Protein AF-A0A328SGV8-F1 (afdb_monomer_lite)

Foldseek 3Di:
DPPQQQFQVSVLVVLLVVLLVVLLVVVQPDQLFLVVLLVVLLVQLVVLLVLLVVLLVLCVDPVNVPDDDCVQCLLVNLLSLLLNLLLQLVCVVVVHDCPVVVVSSVVSLVSCLVSVCSRPVLSNQLSLQLCVLSLVLSCVLRPPSHPCDVVNNVVSVVVSVVVLVVLCVCCVVVVPCVSPPPNLVVVLVVLQPVLVVLLVVFFAQFAGDQCSDPCHVNRPSARLQLAHAAPCVCVVVVRPHNDPPDDPDDPSCSSQFRYAQLSSQCNRTNPNRSVVVVVLLVVLLVLLVVLLVVLSVVVVVVDSSSSSVNSSSSSLNSSLVSLCCCCHPPGVNCCGHSNVSVNSNSSSNSVSSVDHDDD

Secondary structure (DSSP, 8-state):
------SHHHHHHHHHHHHHHHHHHHHHHS---HHHHHHHHHHHHHHHHHHHHHHHHHHHSGGGTT----TT-HHHHHHHHHHHHHHHHHHHHTT---HHHHHHHHHHHHHHHHHHHHH-TTHHHHHHHHHHHHHHHHHHHHTT--S--HHHHHHHHHHHHHHHHHHHHHHHHTT-TTT-SHHHHHHHHHHHHHHHHHHHHHB-SSSB-GGGSTTGGG--SS--SSS-S-HHHHHHTT-------S--SSHHHHHHTTS-HHHHHHHHH-HHHHHHHHHHHHHHHHHHHHHHHHHHHHHHTT-GGGHHHHHHHHHHHHHHHHHHHHHHHT-GGGGSTHHHHHHHHHHHHHHHTT-----

Sequence (359 aa):
MALIATTHLALILEVAILIHIGMLLLLNFIPLNYSIVFLLSTVLGVGITLAFGFDAICLIIPQLSHHEFTHPYGPIAILGVVTAWATIPIMKLQDVKTSSITLLLYLLTGAITIFGAIVHRDFLIMWVLGLIAGFIMINKLHDRRTSISLRTIGLLILGALVLFGVLEGISQLFHMEIISPLARIDRMNLNQYASLKMVIDNTNLWGHTANSTYWGSSGLGNSDGYITLPLTFITGLGLPFPLFYGILVTKKDVIDYFLPGIFGIGYDFGYLALALIIIWILAVIIIGLVILRKYKNERERGNKKYYGREALLTGSLAAFIAQTVLGLFIITRTINGSAMVTYIVLSALIMAHTVTTKR

Radius of gyration: 21.28 Å; chains: 1; bounding box: 56×46×63 Å

Structure (mmCIF, N/CA/C/O backbone):
data_AF-A0A328SGV8-F1
#
_entry.id   AF-A0A328SGV8-F1
#
loop_
_atom_site.group_PDB
_atom_site.id
_atom_site.type_symbol
_atom_site.label_atom_id
_atom_site.label_alt_id
_atom_site.label_comp_id
_atom_site.label_asym_id
_atom_site.label_entity_id
_atom_site.label_seq_id
_atom_site.pdbx_PDB_ins_code
_atom_site.Cartn_x
_atom_site.Cartn_y
_atom_site.Cartn_z
_atom_site.occupancy
_atom_site.B_iso_or_equiv
_atom_site.auth_seq_id
_atom_site.auth_comp_id
_atom_site.auth_asym_id
_atom_site.auth_atom_id
_atom_site.pdbx_PDB_model_num
ATOM 1 N N . MET A 1 1 ? -19.475 3.637 -29.723 1.00 37.47 1 MET A N 1
ATOM 2 C CA . MET A 1 1 ? -18.064 3.193 -29.763 1.00 37.47 1 MET A CA 1
ATOM 3 C C . MET A 1 1 ? -17.255 4.077 -28.801 1.00 37.47 1 MET A C 1
ATOM 5 O O . MET A 1 1 ? -16.459 4.881 -29.248 1.00 37.47 1 MET A O 1
ATOM 9 N N . ALA A 1 2 ? -17.561 4.043 -27.493 1.00 42.44 2 ALA A N 1
ATOM 10 C CA . ALA A 1 2 ? -17.242 5.152 -26.571 1.00 42.44 2 ALA A CA 1
ATOM 11 C C . ALA A 1 2 ? -16.580 4.741 -25.234 1.00 42.44 2 ALA A C 1
ATOM 13 O O . ALA A 1 2 ? -16.626 5.515 -24.291 1.00 42.44 2 ALA A O 1
ATOM 14 N N . LEU A 1 3 ? -15.985 3.546 -25.138 1.00 49.72 3 LEU A N 1
ATOM 15 C CA . LEU A 1 3 ? -15.326 3.041 -23.914 1.00 49.72 3 LEU A CA 1
ATOM 16 C C . LEU A 1 3 ? -14.109 2.145 -24.230 1.00 49.72 3 LEU A C 1
ATOM 18 O O . LEU A 1 3 ? -13.812 1.204 -23.504 1.00 49.72 3 LEU A O 1
ATOM 22 N N . ILE A 1 4 ? -13.434 2.373 -25.359 1.00 64.19 4 ILE A N 1
ATOM 23 C CA . ILE A 1 4 ? -12.126 1.753 -25.595 1.00 64.19 4 ILE A CA 1
ATOM 24 C C . ILE A 1 4 ? -11.120 2.824 -25.207 1.00 64.19 4 ILE A C 1
ATOM 26 O O . ILE A 1 4 ? -10.979 3.806 -25.937 1.00 64.19 4 ILE A O 1
ATOM 30 N N . ALA A 1 5 ? -10.489 2.675 -24.041 1.00 71.31 5 ALA A N 1
ATOM 31 C CA . ALA A 1 5 ? -9.390 3.543 -23.646 1.00 71.31 5 ALA A CA 1
ATOM 32 C C . ALA A 1 5 ? -8.384 3.622 -24.807 1.00 71.31 5 ALA A C 1
ATOM 34 O O . ALA A 1 5 ? -8.023 2.599 -25.388 1.00 71.31 5 ALA A O 1
ATOM 35 N N . THR A 1 6 ? -7.982 4.837 -25.183 1.00 77.69 6 THR A N 1
ATOM 36 C CA . THR A 1 6 ? -7.122 5.087 -26.354 1.00 77.69 6 THR A CA 1
ATOM 37 C C . THR A 1 6 ? -5.650 5.244 -25.988 1.00 77.69 6 THR A C 1
ATOM 39 O O . THR A 1 6 ? -4.792 5.160 -26.861 1.00 77.69 6 THR A O 1
ATOM 42 N N . THR A 1 7 ? -5.348 5.426 -24.700 1.00 86.06 7 THR A N 1
ATOM 43 C CA . THR A 1 7 ? -3.989 5.512 -24.155 1.00 86.06 7 THR A CA 1
ATOM 44 C C . THR A 1 7 ? -3.896 4.797 -22.807 1.00 86.06 7 THR A C 1
ATOM 46 O O . THR A 1 7 ? -4.905 4.607 -22.117 1.00 86.06 7 THR A O 1
ATOM 49 N N . HIS A 1 8 ? -2.672 4.449 -22.391 1.00 86.31 8 HIS A N 1
ATOM 50 C CA . HIS A 1 8 ? -2.414 3.874 -21.064 1.00 86.31 8 HIS A CA 1
ATOM 51 C C . HIS A 1 8 ? -2.894 4.795 -19.929 1.00 86.31 8 HIS A C 1
ATOM 53 O O . HIS A 1 8 ? -3.515 4.315 -18.981 1.00 86.31 8 HIS A O 1
ATOM 59 N N . LEU A 1 9 ? -2.700 6.117 -20.047 1.00 88.25 9 LEU A N 1
ATOM 60 C CA . LEU A 1 9 ? -3.192 7.085 -19.059 1.00 88.25 9 LEU A CA 1
ATOM 61 C C . LEU A 1 9 ? -4.721 7.073 -18.943 1.00 88.25 9 LEU A C 1
ATOM 63 O O . LEU A 1 9 ? -5.246 7.061 -17.830 1.00 88.25 9 LEU A O 1
ATOM 67 N N . ALA A 1 10 ? -5.439 7.049 -20.072 1.00 89.19 10 ALA A N 1
ATOM 68 C CA . ALA A 1 10 ? -6.900 6.992 -20.071 1.00 89.19 10 ALA A CA 1
ATOM 69 C C . ALA A 1 10 ? -7.404 5.725 -19.367 1.00 89.19 10 ALA A C 1
ATOM 71 O O . ALA A 1 10 ? -8.269 5.813 -18.497 1.00 89.19 10 ALA A O 1
ATOM 72 N N . LEU A 1 11 ? -6.793 4.569 -19.657 1.00 89.19 11 LEU A N 1
ATOM 73 C CA . LEU A 1 11 ? -7.139 3.309 -19.000 1.00 89.19 11 LEU A CA 1
ATOM 74 C C . LEU A 1 11 ? -6.921 3.379 -17.478 1.00 89.19 11 LEU A C 1
ATOM 76 O O . LEU A 1 11 ? -7.785 2.954 -16.710 1.00 89.19 11 LEU A O 1
ATOM 80 N N . ILE A 1 12 ? -5.782 3.921 -17.030 1.00 90.50 12 ILE A N 1
ATOM 81 C CA . ILE A 1 12 ? -5.487 4.088 -15.599 1.00 90.50 12 ILE A CA 1
ATOM 82 C C . ILE A 1 12 ? -6.554 4.964 -14.934 1.00 90.50 12 ILE A C 1
ATOM 84 O O . ILE A 1 12 ? -7.052 4.607 -13.866 1.00 90.50 12 ILE A O 1
ATOM 88 N N . LEU A 1 13 ? -6.926 6.087 -15.557 1.00 91.56 13 LEU A N 1
ATOM 89 C CA . LEU A 1 13 ? -7.927 7.010 -15.019 1.00 91.56 13 LEU A CA 1
ATOM 90 C C . LEU A 1 13 ? -9.323 6.381 -14.954 1.00 91.56 13 LEU A C 1
ATOM 92 O O . LEU A 1 13 ? -9.990 6.499 -13.927 1.00 91.56 13 LEU A O 1
ATOM 96 N N . GLU A 1 14 ? -9.757 5.683 -16.002 1.00 90.56 14 GLU A N 1
ATOM 97 C CA . GLU A 1 14 ? -11.053 4.996 -16.033 1.00 90.56 14 GLU A CA 1
ATOM 98 C C . GLU A 1 14 ? -11.152 3.939 -14.928 1.00 90.56 14 GLU A C 1
ATOM 100 O O . GLU A 1 14 ? -12.096 3.943 -14.132 1.00 90.56 14 GLU A O 1
ATOM 105 N N . VAL A 1 15 ? -10.137 3.077 -14.813 1.00 90.94 15 VAL A N 1
ATOM 106 C CA . VAL A 1 15 ? -10.073 2.060 -13.756 1.00 90.94 15 VAL A CA 1
ATOM 107 C C . VAL A 1 15 ? -10.003 2.712 -12.376 1.00 90.94 15 VAL A C 1
ATOM 109 O O . VAL A 1 15 ? -10.677 2.256 -11.449 1.00 90.94 15 VAL A O 1
ATOM 112 N N . ALA A 1 16 ? -9.261 3.813 -12.228 1.00 92.50 16 ALA A N 1
ATOM 113 C CA . ALA A 1 16 ? -9.201 4.554 -10.976 1.00 92.50 16 ALA A CA 1
ATOM 114 C C . ALA A 1 16 ? -10.567 5.099 -10.559 1.00 92.50 16 ALA A C 1
ATOM 116 O O . ALA A 1 16 ? -10.966 4.898 -9.410 1.00 92.50 16 ALA A O 1
ATOM 117 N N . ILE A 1 17 ? -11.306 5.730 -11.471 1.00 93.88 17 ILE A N 1
ATOM 118 C CA . ILE A 1 17 ? -12.644 6.266 -11.201 1.00 93.88 17 ILE A CA 1
ATOM 119 C C . ILE A 1 17 ? -13.597 5.140 -10.784 1.00 93.88 17 ILE A C 1
ATOM 121 O O . ILE A 1 17 ? -14.276 5.260 -9.761 1.00 93.88 17 ILE A O 1
ATOM 125 N N . LEU A 1 18 ? -13.610 4.028 -11.524 1.00 93.75 18 LEU A N 1
ATOM 126 C CA . LEU A 1 18 ? -14.475 2.885 -11.224 1.00 93.75 18 LEU A CA 1
ATOM 127 C C . LEU A 1 18 ? -14.172 2.281 -9.848 1.00 93.75 18 LEU A C 1
ATOM 129 O O . LEU A 1 18 ? -15.098 2.027 -9.075 1.00 93.75 18 LEU A O 1
ATOM 133 N N . ILE A 1 19 ? -12.892 2.108 -9.504 1.00 95.19 19 ILE A N 1
ATOM 134 C CA . ILE A 1 19 ? -12.488 1.609 -8.183 1.00 95.19 19 ILE A CA 1
ATOM 135 C C . ILE A 1 19 ? -12.896 2.598 -7.082 1.00 95.19 19 ILE A C 1
ATOM 137 O O . ILE A 1 19 ? -13.431 2.171 -6.059 1.00 95.19 19 ILE A O 1
ATOM 141 N N . HIS A 1 20 ? -12.719 3.910 -7.274 1.00 94.56 20 HIS A N 1
ATOM 142 C CA . HIS A 1 20 ? -13.129 4.910 -6.280 1.00 94.56 20 HIS A CA 1
ATOM 143 C C . HIS A 1 20 ? -14.641 4.885 -6.024 1.00 94.56 20 HIS A C 1
ATOM 145 O O . HIS A 1 20 ? -15.062 4.879 -4.865 1.00 94.56 20 HIS A O 1
ATOM 151 N N . ILE A 1 21 ? -15.456 4.799 -7.081 1.00 93.44 21 ILE A N 1
ATOM 152 C CA . ILE A 1 21 ? -16.914 4.662 -6.958 1.00 93.44 21 ILE A CA 1
ATOM 153 C C . ILE A 1 21 ? -17.265 3.349 -6.246 1.00 93.44 21 ILE A C 1
ATOM 155 O O . ILE A 1 21 ? -18.038 3.354 -5.286 1.00 93.44 21 ILE A O 1
ATOM 159 N N . GLY A 1 22 ? -16.666 2.232 -6.667 1.00 93.81 22 GLY A N 1
ATOM 160 C CA . GLY A 1 22 ? -16.912 0.914 -6.084 1.00 93.81 22 GLY A CA 1
ATOM 161 C C . GLY A 1 22 ? -16.599 0.857 -4.587 1.00 93.81 22 GLY A C 1
ATOM 162 O O . GLY A 1 22 ? -17.428 0.395 -3.801 1.00 93.81 22 GLY A O 1
ATOM 163 N N . MET A 1 23 ? -15.448 1.387 -4.162 1.00 94.06 23 MET A N 1
ATOM 164 C CA . MET A 1 23 ? -15.053 1.392 -2.748 1.00 94.06 23 MET A CA 1
ATOM 165 C C . MET A 1 23 ? -15.917 2.329 -1.904 1.00 94.06 23 MET A C 1
ATOM 167 O O . MET A 1 23 ? -16.262 1.986 -0.770 1.00 94.06 23 MET A O 1
ATOM 171 N N . LEU A 1 24 ? -16.325 3.478 -2.454 1.00 92.12 24 LEU A N 1
ATOM 172 C CA . LEU A 1 24 ? -17.264 4.386 -1.794 1.00 92.12 24 LEU A CA 1
ATOM 173 C C . LEU A 1 24 ? -18.596 3.690 -1.511 1.00 92.12 24 LEU A C 1
ATOM 175 O O . LEU A 1 24 ? -19.110 3.776 -0.393 1.00 92.12 24 LEU A O 1
ATOM 179 N N . LEU A 1 25 ? -19.142 2.975 -2.496 1.00 90.75 25 LEU A N 1
ATOM 180 C CA . LEU A 1 25 ? -20.369 2.201 -2.320 1.00 90.75 25 LEU A CA 1
ATOM 181 C C . LEU A 1 25 ? -20.162 1.089 -1.282 1.00 90.75 25 LEU A C 1
ATOM 183 O O . LEU A 1 25 ? -20.925 0.997 -0.319 1.00 90.75 25 LEU A O 1
ATOM 187 N N . LEU A 1 26 ? -19.090 0.304 -1.409 1.00 90.00 26 LEU A N 1
ATOM 188 C CA . LEU A 1 26 ? -18.788 -0.818 -0.518 1.00 90.00 26 LEU A CA 1
ATOM 189 C C . LEU A 1 26 ? -18.699 -0.390 0.956 1.00 90.00 26 LEU A C 1
ATOM 191 O O . LEU A 1 26 ? -19.351 -0.993 1.814 1.00 90.00 26 LEU A O 1
ATOM 195 N N . LEU A 1 27 ? -17.971 0.692 1.262 1.00 89.06 27 LEU A N 1
ATOM 196 C CA . LEU A 1 27 ? -17.850 1.202 2.635 1.00 89.06 27 LEU A CA 1
ATOM 197 C C . LEU A 1 27 ? -19.153 1.797 3.190 1.00 89.06 27 LEU A C 1
ATOM 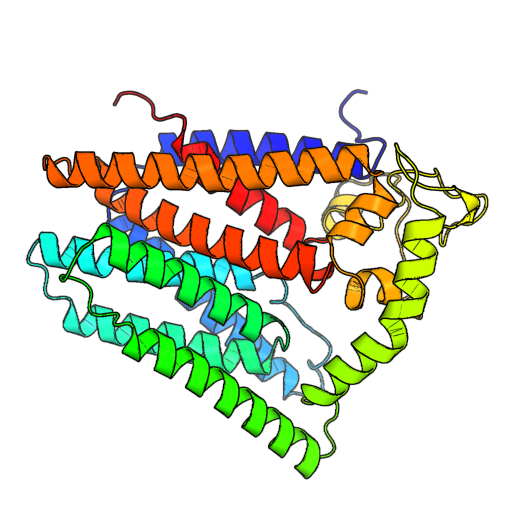199 O O . LEU A 1 27 ? -19.301 1.922 4.412 1.00 89.06 27 LEU A O 1
ATOM 203 N N . ASN A 1 28 ? -20.093 2.190 2.331 1.00 85.38 28 ASN A N 1
ATOM 204 C CA . ASN A 1 28 ? -21.399 2.691 2.754 1.00 85.38 28 ASN A CA 1
ATOM 205 C C . ASN A 1 28 ? -22.438 1.577 2.932 1.00 85.38 28 ASN A C 1
ATOM 207 O O . ASN A 1 28 ? -23.343 1.739 3.753 1.00 85.38 28 ASN A O 1
ATOM 211 N N . PHE A 1 29 ? -22.300 0.437 2.249 1.00 85.38 29 PHE A N 1
ATOM 212 C CA . PHE A 1 29 ? -23.199 -0.713 2.403 1.00 85.38 29 PHE A CA 1
ATOM 213 C C . PHE A 1 29 ? -22.833 -1.621 3.583 1.00 85.38 29 PHE A C 1
ATOM 215 O O . PHE A 1 29 ? -23.730 -2.104 4.281 1.00 85.38 29 PHE A O 1
ATOM 222 N N . ILE A 1 30 ? -21.545 -1.800 3.878 1.00 83.81 30 ILE A N 1
ATOM 223 C CA . ILE A 1 30 ? -21.105 -2.728 4.925 1.00 83.81 30 ILE A CA 1
ATOM 224 C C . ILE A 1 30 ? -21.067 -2.030 6.299 1.00 83.81 30 ILE A C 1
ATOM 226 O O . ILE A 1 30 ? -20.423 -0.985 6.455 1.00 83.81 30 ILE A O 1
ATOM 230 N N . PRO A 1 31 ? -21.718 -2.584 7.342 1.00 82.75 31 PRO A N 1
ATOM 231 C CA . PRO A 1 31 ? -21.565 -2.086 8.703 1.00 82.75 31 PRO A CA 1
ATOM 232 C C . PRO A 1 31 ? -20.163 -2.426 9.232 1.00 82.75 31 PRO A C 1
ATOM 234 O O . PRO A 1 31 ? -19.907 -3.527 9.711 1.00 82.75 31 PRO A O 1
ATOM 237 N N . LEU A 1 32 ? -19.243 -1.463 9.163 1.00 87.12 32 LEU A N 1
ATOM 238 C CA . LEU A 1 32 ? -17.863 -1.612 9.640 1.00 87.12 32 LEU A CA 1
ATOM 239 C C . LEU A 1 32 ? -17.752 -1.532 11.173 1.00 87.12 32 LEU A C 1
ATOM 241 O O . LEU A 1 32 ? -17.225 -0.563 11.726 1.00 87.12 32 LEU A O 1
ATOM 245 N N . ASN A 1 33 ? -18.253 -2.553 11.868 1.00 89.31 33 ASN A N 1
ATOM 246 C CA . ASN A 1 33 ? -17.956 -2.750 13.286 1.00 89.31 33 ASN A CA 1
ATOM 247 C C . ASN A 1 33 ? -16.528 -3.309 13.474 1.00 89.31 33 ASN A C 1
ATOM 249 O O . ASN A 1 33 ? -15.907 -3.806 12.532 1.00 89.31 33 ASN A O 1
ATOM 253 N N . TYR A 1 34 ? -15.982 -3.210 14.690 1.00 88.50 34 TYR A N 1
ATOM 254 C CA . TYR A 1 34 ? -14.596 -3.621 14.943 1.00 88.50 34 TYR A CA 1
ATOM 255 C C . TYR A 1 34 ? -14.378 -5.132 14.770 1.00 88.50 34 TYR A C 1
ATOM 257 O O . TYR A 1 34 ? -13.296 -5.535 14.358 1.00 88.50 34 TYR A O 1
ATOM 265 N N . SER A 1 35 ? -15.389 -5.963 15.044 1.00 91.25 35 SER A N 1
ATOM 266 C CA . SER A 1 35 ? -15.294 -7.424 14.943 1.00 91.25 35 SER A CA 1
ATOM 267 C C . SER A 1 35 ? -15.162 -7.895 13.494 1.00 91.25 35 SER A C 1
ATOM 269 O O . SER A 1 35 ? -14.289 -8.703 13.198 1.00 91.25 35 SER A O 1
ATOM 271 N N . ILE A 1 36 ? -15.980 -7.357 12.583 1.00 92.50 36 ILE A N 1
ATOM 272 C CA . ILE A 1 36 ? -15.913 -7.648 11.144 1.00 92.50 36 ILE A CA 1
ATOM 273 C C . ILE A 1 36 ? -14.573 -7.173 10.589 1.00 92.50 36 ILE A C 1
ATOM 275 O O . ILE A 1 36 ? -13.903 -7.917 9.882 1.00 92.50 36 ILE A O 1
ATOM 279 N N . VAL A 1 37 ? -14.151 -5.957 10.947 1.00 94.94 37 VAL A N 1
ATOM 280 C CA . VAL A 1 37 ? -12.869 -5.409 10.487 1.00 94.94 37 VAL A CA 1
ATOM 281 C C . VAL A 1 37 ? -11.694 -6.244 11.003 1.00 94.94 37 VAL A C 1
ATOM 283 O O . VAL A 1 37 ? -10.793 -6.560 10.230 1.00 94.94 37 VAL A O 1
ATOM 286 N N . PHE A 1 38 ? -11.715 -6.670 12.268 1.00 95.19 38 PHE A N 1
ATOM 287 C CA . PHE A 1 38 ? -10.703 -7.568 12.826 1.00 95.19 38 PHE A CA 1
ATOM 288 C C . PHE A 1 38 ? -10.677 -8.929 12.116 1.00 95.19 38 PHE A C 1
ATOM 290 O O . PHE A 1 38 ? -9.607 -9.406 11.741 1.00 95.19 38 PHE A O 1
ATOM 297 N N . LEU A 1 39 ? -11.843 -9.539 11.887 1.00 95.00 39 LEU A N 1
ATOM 298 C CA . LEU A 1 39 ? -11.945 -10.823 11.197 1.00 95.00 39 LEU A CA 1
ATOM 299 C C . LEU A 1 39 ? -11.391 -10.726 9.772 1.00 95.00 39 LEU A C 1
ATOM 301 O O . LEU A 1 39 ? -10.500 -11.490 9.417 1.00 95.00 39 LEU A O 1
ATOM 305 N N . LEU A 1 40 ? -11.872 -9.764 8.980 1.00 94.81 40 LEU A N 1
ATOM 306 C CA . LEU A 1 40 ? -11.446 -9.578 7.591 1.00 94.81 40 LEU A CA 1
ATOM 307 C C . LEU A 1 40 ? -9.947 -9.289 7.489 1.00 94.81 40 LEU A C 1
ATOM 309 O O . LEU A 1 40 ? -9.267 -9.870 6.649 1.00 94.81 40 LEU A O 1
ATOM 313 N N . SER A 1 41 ? -9.420 -8.428 8.361 1.00 96.12 41 SER A N 1
ATOM 314 C CA . SER A 1 41 ? -7.994 -8.085 8.369 1.00 96.12 41 SER A CA 1
ATOM 315 C C . SER A 1 41 ? -7.104 -9.255 8.797 1.00 96.12 41 SER A C 1
ATOM 317 O O . SER A 1 41 ? -6.034 -9.451 8.222 1.00 96.12 41 SER A O 1
ATOM 319 N N . THR A 1 42 ? -7.565 -10.083 9.737 1.00 95.06 42 THR A N 1
ATOM 320 C CA . THR A 1 42 ? -6.843 -11.289 10.164 1.00 95.06 42 THR A CA 1
ATOM 321 C C . THR A 1 42 ? -6.878 -12.367 9.083 1.00 95.06 42 THR A C 1
ATOM 323 O O . THR A 1 42 ? -5.836 -12.933 8.770 1.00 95.06 42 THR A O 1
ATOM 326 N N . VAL A 1 43 ? -8.038 -12.616 8.462 1.00 95.56 43 VAL A N 1
ATOM 327 C CA . VAL A 1 43 ? -8.173 -13.545 7.324 1.00 95.56 43 VAL A CA 1
ATOM 328 C C . VAL A 1 43 ? -7.273 -13.112 6.169 1.00 95.56 43 VAL A C 1
ATOM 330 O O . VAL A 1 43 ? -6.549 -13.938 5.619 1.00 95.56 43 VAL A O 1
ATOM 333 N N . LEU A 1 44 ? -7.259 -11.817 5.848 1.00 94.00 44 LEU A N 1
ATOM 334 C CA . LEU A 1 44 ? -6.377 -11.255 4.830 1.00 94.00 44 LEU A CA 1
ATOM 335 C C . LEU A 1 44 ? -4.900 -11.478 5.178 1.00 94.00 44 LEU A C 1
ATOM 337 O O . LEU A 1 44 ? -4.135 -11.949 4.340 1.00 94.00 44 LEU A O 1
ATOM 341 N N . GLY A 1 45 ? -4.502 -11.190 6.420 1.00 92.75 45 GLY A N 1
ATOM 342 C CA . GLY A 1 45 ? -3.131 -11.409 6.876 1.00 92.75 45 GLY A CA 1
ATOM 343 C C . GLY A 1 45 ? -2.721 -12.884 6.837 1.00 92.75 45 GLY A C 1
ATOM 344 O O . GLY A 1 45 ? -1.624 -13.194 6.378 1.00 92.75 45 GLY A O 1
ATOM 345 N N . VAL A 1 46 ? -3.597 -13.810 7.241 1.00 93.81 46 VAL A N 1
ATOM 346 C CA . VAL A 1 46 ? -3.345 -15.259 7.139 1.00 93.81 46 VAL A CA 1
ATOM 347 C C . VAL A 1 46 ? -3.205 -15.679 5.678 1.00 93.81 46 VAL A C 1
ATOM 349 O O . VAL A 1 46 ? -2.233 -16.346 5.337 1.00 93.81 46 VAL A O 1
ATOM 352 N N . GLY A 1 47 ? -4.115 -15.244 4.803 1.00 92.75 47 GLY A N 1
ATOM 353 C CA . GLY A 1 47 ? -4.063 -15.557 3.374 1.00 92.75 47 GLY A CA 1
ATOM 354 C C . GLY A 1 47 ? -2.758 -15.100 2.719 1.00 92.75 47 GLY A C 1
ATOM 355 O O . GLY A 1 47 ? -2.127 -15.870 2.002 1.00 92.75 47 GLY A O 1
ATOM 356 N N . ILE A 1 48 ? -2.298 -13.887 3.035 1.00 90.62 48 ILE A N 1
ATOM 357 C CA . ILE A 1 48 ? -1.015 -13.368 2.541 1.00 90.62 48 ILE A CA 1
ATOM 358 C C . ILE A 1 48 ? 0.170 -14.130 3.133 1.00 90.62 48 ILE A C 1
ATOM 360 O O . ILE A 1 48 ? 1.126 -14.414 2.420 1.00 90.62 48 ILE A O 1
ATOM 364 N N . THR A 1 49 ? 0.109 -14.502 4.412 1.00 91.19 49 THR A N 1
ATOM 365 C CA . THR A 1 49 ? 1.156 -15.322 5.045 1.00 91.19 49 THR A CA 1
ATOM 366 C C . THR A 1 49 ? 1.312 -16.658 4.327 1.00 91.19 49 THR A C 1
ATOM 368 O O . THR A 1 49 ? 2.432 -17.072 4.041 1.00 91.19 49 THR A O 1
ATOM 371 N N . LEU A 1 50 ? 0.193 -17.315 4.010 1.00 91.12 50 LEU A N 1
ATOM 372 C CA . LEU A 1 50 ? 0.182 -18.570 3.263 1.00 91.12 50 LEU A CA 1
ATOM 373 C C . LEU A 1 50 ? 0.698 -18.377 1.837 1.00 91.12 50 LEU A C 1
ATOM 375 O O . LEU A 1 50 ? 1.483 -19.195 1.373 1.00 91.12 50 LEU A O 1
ATOM 379 N N . ALA A 1 51 ? 0.312 -17.288 1.169 1.00 89.00 51 ALA A N 1
ATOM 380 C CA . ALA A 1 51 ? 0.798 -16.973 -0.169 1.00 89.00 51 ALA A CA 1
ATOM 381 C C . ALA A 1 51 ? 2.320 -16.739 -0.185 1.00 89.00 51 ALA A C 1
ATOM 383 O O . ALA A 1 51 ? 3.017 -17.328 -1.004 1.00 89.00 51 ALA A O 1
ATOM 384 N N . PHE A 1 52 ? 2.861 -15.952 0.754 1.00 87.19 52 PHE A N 1
ATOM 385 C CA . PHE A 1 52 ? 4.312 -15.777 0.889 1.00 87.19 52 PHE A CA 1
ATOM 386 C C . PHE A 1 52 ? 5.021 -17.075 1.278 1.00 87.19 52 PHE A C 1
ATOM 388 O O . PHE A 1 52 ? 6.108 -17.345 0.782 1.00 87.19 52 PHE A O 1
ATOM 395 N N . GLY A 1 53 ? 4.420 -17.896 2.141 1.00 86.31 53 GLY A N 1
ATOM 396 C CA . GLY A 1 53 ? 4.965 -19.210 2.478 1.00 86.31 53 GLY A CA 1
ATOM 397 C C . GLY A 1 53 ? 5.029 -20.137 1.262 1.00 86.31 53 GLY A C 1
ATOM 398 O O . GLY A 1 53 ? 6.029 -20.820 1.067 1.00 86.31 53 GLY A O 1
ATOM 399 N N . PHE A 1 54 ? 3.997 -20.124 0.418 1.00 86.75 54 PHE A N 1
ATOM 400 C CA . PHE A 1 54 ? 3.966 -20.890 -0.825 1.00 86.75 54 PHE A CA 1
ATOM 401 C C . PHE A 1 54 ? 5.048 -20.425 -1.806 1.00 86.75 54 PHE A C 1
ATOM 403 O O . PHE A 1 54 ? 5.829 -21.253 -2.267 1.00 86.75 54 PHE A O 1
ATOM 410 N N . ASP A 1 55 ? 5.174 -19.116 -2.042 1.00 81.19 55 ASP A N 1
ATOM 411 C CA . ASP A 1 55 ? 6.236 -18.570 -2.898 1.00 81.19 55 ASP A CA 1
ATOM 412 C C . ASP A 1 55 ? 7.637 -18.905 -2.351 1.00 81.19 55 ASP A C 1
ATOM 414 O O . ASP A 1 55 ? 8.533 -19.262 -3.115 1.00 81.19 55 ASP A O 1
ATOM 418 N N . ALA A 1 56 ? 7.831 -18.867 -1.026 1.00 81.19 56 ALA A N 1
ATOM 419 C CA . ALA A 1 56 ? 9.098 -19.247 -0.400 1.00 81.19 56 ALA A CA 1
ATOM 420 C C . ALA A 1 56 ? 9.442 -20.725 -0.645 1.00 81.19 56 ALA A C 1
ATOM 422 O O . ALA A 1 56 ? 10.601 -21.059 -0.879 1.00 81.19 56 ALA A O 1
ATOM 423 N N . ILE A 1 57 ? 8.442 -21.613 -0.630 1.00 82.00 57 ILE A N 1
ATOM 424 C CA . ILE A 1 57 ? 8.616 -23.030 -0.973 1.00 82.00 57 ILE A CA 1
ATOM 425 C C . ILE A 1 57 ? 8.951 -23.182 -2.463 1.00 82.00 57 ILE A C 1
ATOM 427 O O . ILE A 1 57 ? 9.872 -23.925 -2.805 1.00 82.00 57 ILE A O 1
ATOM 431 N N . CYS A 1 58 ? 8.256 -22.463 -3.349 1.00 80.44 58 CYS A N 1
ATOM 432 C CA . CYS A 1 58 ? 8.520 -22.487 -4.790 1.00 80.44 58 CYS A CA 1
ATOM 433 C C . CYS A 1 58 ? 9.945 -22.038 -5.138 1.00 80.44 58 CYS A C 1
ATOM 435 O O . CYS A 1 58 ? 10.545 -22.616 -6.040 1.00 80.44 58 CYS A O 1
ATOM 437 N N . LEU A 1 59 ? 10.517 -21.084 -4.396 1.00 71.88 59 LEU A N 1
ATOM 438 C CA . LEU A 1 59 ? 11.910 -20.652 -4.568 1.00 71.88 59 LEU A CA 1
ATOM 439 C C . LEU A 1 59 ? 12.938 -21.745 -4.239 1.00 71.88 59 LEU A C 1
ATOM 441 O O . LEU A 1 59 ? 14.026 -21.750 -4.810 1.00 71.88 59 LEU A O 1
ATOM 445 N N . ILE A 1 60 ? 12.611 -22.669 -3.333 1.00 70.44 60 ILE A N 1
ATOM 446 C CA . ILE A 1 60 ? 13.510 -23.760 -2.923 1.00 70.44 60 ILE A CA 1
ATOM 447 C C . ILE A 1 60 ? 13.414 -24.949 -3.892 1.00 70.44 60 ILE A C 1
ATOM 449 O O . ILE A 1 60 ? 14.376 -25.701 -4.046 1.00 70.44 60 ILE A O 1
ATOM 453 N N . ILE A 1 61 ? 12.271 -25.127 -4.561 1.00 76.00 61 ILE A N 1
ATOM 454 C CA . ILE A 1 61 ? 12.031 -26.236 -5.491 1.00 76.00 61 ILE A CA 1
ATOM 455 C C . ILE A 1 61 ? 12.515 -25.837 -6.898 1.00 76.00 61 ILE A C 1
ATOM 457 O O . ILE A 1 61 ? 11.891 -24.982 -7.531 1.00 76.00 61 ILE A O 1
ATOM 461 N N . PRO A 1 62 ? 13.566 -26.477 -7.454 1.00 66.06 62 PRO A N 1
ATOM 462 C CA . PRO A 1 62 ? 14.169 -26.059 -8.722 1.00 66.06 62 PRO A CA 1
ATOM 463 C C . PRO A 1 62 ? 13.174 -25.967 -9.887 1.00 66.06 62 PRO A C 1
ATOM 465 O O . PRO A 1 62 ? 13.259 -25.043 -10.693 1.00 66.06 62 PRO A O 1
ATOM 468 N N . GLN A 1 63 ? 12.189 -26.873 -9.946 1.00 67.75 63 GLN A N 1
ATOM 469 C CA . GLN A 1 63 ? 11.183 -26.917 -11.014 1.00 67.75 63 GLN A CA 1
ATOM 470 C C . GLN A 1 63 ? 10.129 -25.795 -10.941 1.00 67.75 63 GLN A C 1
ATOM 472 O O . GLN A 1 63 ? 9.412 -25.587 -11.915 1.00 67.75 63 GLN A O 1
ATOM 477 N N . LEU A 1 64 ? 10.010 -25.089 -9.810 1.00 63.00 64 LEU A N 1
ATOM 478 C CA . LEU A 1 64 ? 9.002 -24.040 -9.578 1.00 63.00 64 LEU A CA 1
ATOM 479 C C . LEU A 1 64 ? 9.614 -22.652 -9.336 1.00 63.00 64 LEU A C 1
ATOM 481 O O . LEU A 1 64 ? 8.878 -21.678 -9.187 1.00 63.00 64 LEU A O 1
ATOM 485 N N . SER A 1 65 ? 10.944 -22.552 -9.359 1.00 58.47 65 SER A N 1
ATOM 486 C CA . SER A 1 65 ? 11.715 -21.345 -9.025 1.00 58.47 65 SER A CA 1
ATOM 487 C C . SER A 1 65 ? 11.436 -20.120 -9.910 1.00 58.47 65 SER A C 1
ATOM 489 O O . SER A 1 65 ? 11.794 -19.004 -9.544 1.00 58.47 65 SER A O 1
ATOM 491 N N . HIS A 1 66 ? 10.776 -20.298 -11.059 1.00 58.78 66 HIS A N 1
ATOM 492 C CA . HIS A 1 66 ? 10.433 -19.216 -11.990 1.00 58.78 66 HIS A CA 1
ATOM 493 C C . HIS A 1 66 ? 9.085 -18.536 -11.708 1.00 58.78 66 HIS A C 1
ATOM 495 O O . HIS A 1 66 ? 8.737 -17.572 -12.392 1.00 58.78 66 HIS A O 1
ATOM 501 N N . HIS A 1 67 ? 8.307 -19.025 -10.742 1.00 59.84 67 HIS A N 1
ATOM 502 C CA . HIS A 1 67 ? 6.992 -18.472 -10.443 1.00 59.84 67 HIS A CA 1
ATOM 503 C C . HIS A 1 67 ? 7.028 -17.542 -9.218 1.00 59.84 67 HIS A C 1
ATOM 505 O O . HIS A 1 67 ? 7.130 -18.001 -8.086 1.00 59.84 67 HIS A O 1
ATOM 511 N N . GLU A 1 68 ? 6.894 -16.231 -9.448 1.00 61.06 68 GLU A N 1
ATOM 512 C CA . GLU A 1 68 ? 6.686 -15.218 -8.400 1.00 61.06 68 GLU A CA 1
ATOM 513 C C . GLU A 1 68 ? 5.222 -14.744 -8.423 1.00 61.06 68 GLU A C 1
ATOM 515 O O . GLU A 1 68 ? 4.812 -14.038 -9.348 1.00 61.06 68 GLU A O 1
ATOM 520 N N . PHE A 1 69 ? 4.417 -15.094 -7.414 1.00 66.50 69 PHE A N 1
ATOM 521 C CA . PHE A 1 69 ? 2.983 -14.763 -7.396 1.00 66.50 69 PHE A CA 1
ATOM 522 C C . PHE A 1 69 ? 2.643 -13.559 -6.511 1.00 66.50 69 PHE A C 1
ATOM 524 O O . PHE A 1 69 ? 1.576 -12.960 -6.662 1.00 66.50 69 PHE A O 1
ATOM 531 N N . THR A 1 70 ? 3.523 -13.188 -5.578 1.00 67.38 70 THR A N 1
ATOM 532 C CA . THR A 1 70 ? 3.142 -12.319 -4.450 1.00 67.38 70 THR A CA 1
ATOM 533 C C . THR A 1 70 ? 3.715 -10.896 -4.458 1.00 67.38 70 THR A C 1
ATOM 535 O O . THR A 1 70 ? 3.458 -10.118 -3.536 1.00 67.38 70 THR A O 1
ATOM 538 N N . HIS A 1 71 ? 4.405 -10.492 -5.529 1.00 63.72 71 HIS A N 1
ATOM 539 C CA . HIS A 1 71 ? 5.043 -9.171 -5.640 1.00 63.72 71 HIS A CA 1
ATOM 540 C C . HIS A 1 71 ? 4.110 -7.948 -5.408 1.00 63.72 71 HIS A C 1
ATOM 542 O O . HIS A 1 71 ? 4.579 -6.947 -4.860 1.00 63.72 71 HIS A O 1
ATOM 548 N N . PRO A 1 72 ? 2.802 -7.949 -5.761 1.00 68.06 72 PRO A N 1
ATOM 549 C CA . PRO A 1 72 ? 1.923 -6.801 -5.494 1.00 68.06 72 PRO A CA 1
ATOM 550 C C . PRO A 1 72 ? 1.271 -6.800 -4.102 1.00 68.06 72 PRO A C 1
ATOM 552 O O . PRO A 1 72 ? 0.536 -5.865 -3.778 1.00 6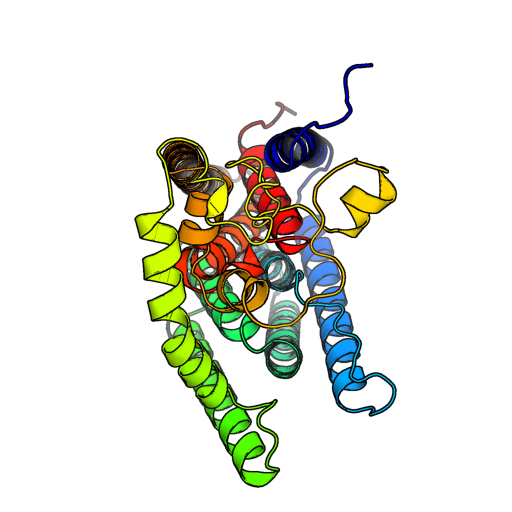8.06 72 PRO A O 1
ATOM 555 N N . TYR A 1 73 ? 1.489 -7.831 -3.279 1.00 81.75 73 TYR A N 1
ATOM 556 C CA . TYR A 1 73 ? 0.728 -8.020 -2.038 1.00 81.75 73 TYR A CA 1
ATOM 557 C C . TYR A 1 73 ? 1.341 -7.354 -0.812 1.00 81.75 73 TYR A C 1
ATOM 559 O O . TYR A 1 73 ? 0.696 -7.309 0.232 1.00 81.75 73 TYR A O 1
ATOM 567 N N . GLY A 1 74 ? 2.536 -6.773 -0.921 1.00 86.88 74 GLY A N 1
ATOM 568 C CA . GLY A 1 74 ? 3.187 -6.108 0.206 1.00 86.88 74 GLY A CA 1
ATOM 569 C C . GLY A 1 74 ? 2.349 -5.006 0.881 1.00 86.88 74 GLY A C 1
ATOM 570 O O . GLY A 1 74 ? 2.149 -5.068 2.096 1.00 86.88 74 GLY A O 1
ATOM 571 N N . PRO A 1 75 ? 1.769 -4.045 0.135 1.00 91.38 75 PRO A N 1
ATOM 572 C CA . PRO A 1 75 ? 0.868 -3.042 0.706 1.00 91.38 75 PRO A CA 1
ATOM 573 C C . PRO A 1 75 ? -0.405 -3.661 1.299 1.00 91.38 75 PRO A C 1
ATOM 575 O O . PRO A 1 75 ? -0.902 -3.203 2.326 1.00 91.38 75 PRO A O 1
ATOM 578 N N . ILE A 1 76 ? -0.915 -4.741 0.699 1.00 92.62 76 ILE A N 1
ATOM 579 C CA . ILE A 1 76 ? -2.096 -5.460 1.198 1.00 92.62 76 ILE A CA 1
ATOM 580 C C . ILE A 1 76 ? -1.777 -6.166 2.526 1.00 92.62 76 ILE A C 1
ATOM 582 O O . ILE A 1 76 ? -2.605 -6.182 3.438 1.00 92.62 76 ILE A O 1
ATOM 586 N N . ALA A 1 77 ? -0.554 -6.680 2.680 1.00 93.25 77 ALA A N 1
ATOM 587 C CA . ALA A 1 77 ? -0.069 -7.257 3.928 1.00 93.25 77 ALA A CA 1
ATOM 588 C C . ALA A 1 77 ? -0.092 -6.205 5.041 1.00 93.25 77 ALA A C 1
ATOM 590 O O . ALA A 1 77 ? -0.580 -6.469 6.141 1.00 93.25 77 ALA A O 1
ATOM 591 N N . ILE A 1 78 ? 0.405 -4.997 4.742 1.00 95.38 78 ILE A N 1
ATOM 592 C CA . ILE A 1 78 ? 0.426 -3.869 5.682 1.00 95.38 78 ILE A CA 1
ATOM 593 C C . ILE A 1 78 ? -1.004 -3.470 6.040 1.00 95.38 78 ILE A C 1
ATOM 595 O O . ILE A 1 78 ? -1.311 -3.319 7.221 1.00 95.38 78 ILE A O 1
ATOM 599 N N . LEU A 1 79 ? -1.893 -3.363 5.045 1.00 96.94 79 LEU A N 1
ATOM 600 C CA . LEU A 1 79 ? -3.311 -3.078 5.255 1.00 96.94 79 LEU A CA 1
ATOM 601 C C . LEU A 1 79 ? -3.921 -4.078 6.241 1.00 96.94 79 LEU A C 1
ATOM 603 O O . LEU A 1 79 ? -4.511 -3.654 7.232 1.00 96.94 79 LEU A O 1
ATOM 607 N N . GLY A 1 80 ? -3.760 -5.382 6.007 1.00 95.94 80 GLY A N 1
ATOM 608 C CA . GLY A 1 80 ? -4.292 -6.425 6.884 1.00 95.94 80 GLY A CA 1
ATOM 609 C C . GLY A 1 80 ? -3.707 -6.353 8.294 1.00 95.94 80 GLY A C 1
ATOM 610 O O . GLY A 1 80 ? -4.436 -6.202 9.273 1.00 95.94 80 GLY A O 1
ATOM 611 N N . VAL A 1 81 ? -2.382 -6.386 8.417 1.00 95.44 81 VAL A N 1
ATOM 612 C CA . VAL A 1 81 ? -1.719 -6.473 9.724 1.00 95.44 81 VAL A CA 1
ATOM 613 C C . VAL A 1 81 ? -1.883 -5.204 10.552 1.00 95.44 81 VAL A C 1
ATOM 615 O O . VAL A 1 81 ? -2.237 -5.291 11.728 1.00 95.44 81 VAL A O 1
ATOM 618 N N . VAL A 1 82 ? -1.686 -4.019 9.971 1.00 96.31 82 VAL A N 1
ATOM 619 C CA . VAL A 1 82 ? -1.844 -2.759 10.711 1.00 96.31 82 VAL A CA 1
ATOM 620 C C . VAL A 1 82 ? -3.306 -2.533 11.090 1.00 96.31 82 VAL A C 1
ATOM 622 O O . VAL A 1 82 ? -3.566 -2.099 12.212 1.00 96.31 82 VAL A O 1
ATOM 625 N N . THR A 1 83 ? -4.264 -2.876 10.219 1.00 97.12 83 THR A N 1
ATOM 626 C CA . THR A 1 83 ? -5.693 -2.824 10.576 1.00 97.12 83 THR A CA 1
ATOM 627 C C . THR A 1 83 ? -5.984 -3.731 11.767 1.00 97.12 83 THR A C 1
ATOM 629 O O . THR A 1 83 ? -6.609 -3.285 12.728 1.00 97.12 83 THR A O 1
ATOM 632 N N . ALA A 1 84 ? -5.491 -4.973 11.754 1.00 96.00 84 ALA A N 1
ATOM 633 C CA . ALA A 1 84 ? -5.698 -5.909 12.852 1.00 96.00 84 ALA A CA 1
ATOM 634 C C . ALA A 1 84 ? -5.087 -5.379 14.163 1.00 96.00 84 ALA A C 1
ATOM 636 O O . ALA A 1 84 ? -5.770 -5.332 15.190 1.00 96.00 84 ALA A O 1
ATOM 637 N N . TRP A 1 85 ? -3.853 -4.867 14.126 1.00 94.69 85 TRP A N 1
ATOM 638 C CA . TRP A 1 85 ? -3.213 -4.223 15.279 1.00 94.69 85 TRP A CA 1
ATOM 639 C C . TRP A 1 85 ? -3.979 -3.000 15.791 1.00 94.69 85 TRP A C 1
ATOM 641 O O . TRP A 1 85 ? -4.091 -2.818 17.005 1.00 94.69 85 TRP A O 1
ATOM 651 N N . ALA A 1 86 ? -4.556 -2.190 14.899 1.00 94.06 86 ALA A N 1
ATOM 652 C CA . ALA A 1 86 ? -5.346 -1.018 15.266 1.00 94.06 86 ALA A CA 1
ATOM 653 C C . ALA A 1 86 ? -6.644 -1.375 16.015 1.00 94.06 86 ALA A C 1
ATOM 655 O O . ALA A 1 86 ? -7.184 -0.531 16.728 1.00 94.06 86 ALA A O 1
ATOM 656 N N . THR A 1 87 ? -7.125 -2.621 15.927 1.00 94.00 87 THR A N 1
ATOM 657 C CA . THR A 1 87 ? -8.292 -3.072 16.705 1.00 94.00 87 THR A CA 1
ATOM 658 C C . THR A 1 87 ? -7.965 -3.424 18.161 1.00 94.00 87 THR A C 1
ATOM 660 O O . THR A 1 87 ? -8.855 -3.353 19.007 1.00 94.00 87 THR A O 1
ATOM 663 N N . ILE A 1 88 ? -6.710 -3.746 18.505 1.00 92.81 88 ILE A N 1
ATOM 664 C CA . ILE A 1 88 ? -6.336 -4.171 19.869 1.00 92.81 88 ILE A CA 1
ATOM 665 C C . ILE A 1 88 ? -6.649 -3.104 20.929 1.00 92.81 88 ILE A C 1
ATOM 667 O O . ILE A 1 88 ? -7.281 -3.437 21.936 1.00 92.81 88 ILE A O 1
ATOM 671 N N . PRO A 1 89 ? -6.261 -1.824 20.755 1.00 90.38 89 PRO A N 1
ATOM 672 C CA . PRO A 1 89 ? -6.592 -0.790 21.731 1.00 90.38 89 PRO A CA 1
ATOM 673 C C . PRO A 1 89 ? -8.105 -0.599 21.873 1.00 90.38 89 PRO A C 1
ATOM 675 O O . PRO A 1 89 ? -8.594 -0.403 22.980 1.00 90.38 89 PRO A O 1
ATOM 678 N N . ILE A 1 90 ? -8.853 -0.731 20.774 1.00 90.56 90 ILE A N 1
ATOM 679 C CA . ILE A 1 90 ? -10.316 -0.628 20.747 1.00 90.56 90 ILE A CA 1
ATOM 680 C C . ILE A 1 90 ? -10.963 -1.777 21.533 1.00 90.56 90 ILE A C 1
ATOM 682 O O . ILE A 1 90 ? -11.876 -1.542 22.318 1.00 90.56 90 ILE A O 1
ATOM 686 N N . MET A 1 91 ? -10.471 -3.008 21.382 1.00 90.81 91 MET A N 1
ATOM 687 C CA . MET A 1 91 ? -10.935 -4.160 22.164 1.00 90.81 91 MET A CA 1
ATOM 688 C C . MET A 1 91 ? -10.678 -3.966 23.664 1.00 90.81 91 MET A C 1
ATOM 690 O O . MET A 1 91 ? -11.557 -4.239 24.479 1.00 90.81 91 MET A O 1
ATOM 694 N N . LYS A 1 92 ? -9.512 -3.417 24.032 1.00 89.38 92 LYS A N 1
ATOM 695 C CA . LYS A 1 92 ? -9.202 -3.064 25.428 1.00 89.38 92 LYS A CA 1
ATOM 696 C C . LYS A 1 92 ? -10.120 -1.970 25.980 1.00 89.38 92 LYS A C 1
ATOM 698 O O . LYS A 1 92 ? -10.416 -1.991 27.165 1.00 89.38 92 LYS A O 1
ATOM 703 N N . LEU A 1 93 ? -10.584 -1.029 25.150 1.00 86.94 93 LEU A N 1
ATOM 704 C CA . LEU A 1 93 ? -11.595 -0.035 25.552 1.00 86.94 93 LEU A CA 1
ATOM 705 C C . LEU A 1 93 ? -12.970 -0.657 25.841 1.00 86.94 93 LEU A C 1
ATOM 707 O O . LEU A 1 93 ? -13.806 0.006 26.443 1.00 86.94 93 LEU A O 1
ATOM 711 N N . GLN A 1 94 ? -13.227 -1.880 25.377 1.00 86.12 94 GLN A N 1
ATOM 712 C CA . GLN A 1 94 ? -14.459 -2.632 25.631 1.00 86.12 94 GLN A CA 1
ATOM 713 C C . GLN A 1 94 ? -14.249 -3.749 26.669 1.00 86.12 94 GLN A C 1
ATOM 715 O O . GLN A 1 94 ? -15.029 -4.696 26.697 1.00 86.12 94 GLN A O 1
ATOM 720 N N . ASP A 1 95 ? -13.173 -3.683 27.461 1.00 86.56 95 ASP A N 1
ATOM 721 C CA . ASP A 1 95 ? -12.821 -4.667 28.495 1.00 86.56 95 ASP A CA 1
ATOM 722 C C . ASP A 1 95 ? -12.673 -6.115 27.982 1.00 86.56 95 ASP A C 1
ATOM 724 O O . ASP A 1 95 ? -12.771 -7.091 28.728 1.00 86.56 95 ASP A O 1
ATOM 728 N N . VAL A 1 96 ? -12.370 -6.276 26.689 1.00 88.31 96 VAL A N 1
ATOM 729 C CA . VAL A 1 96 ? -12.086 -7.582 26.087 1.00 88.31 96 VAL A CA 1
ATOM 730 C C . VAL A 1 96 ? -10.648 -7.994 26.409 1.00 88.31 96 VAL A C 1
ATOM 732 O O . VAL A 1 96 ? -9.693 -7.242 26.189 1.00 88.31 96 VAL A O 1
ATOM 735 N N . LYS A 1 97 ? -10.463 -9.230 26.889 1.00 88.00 97 LYS A N 1
ATOM 736 C CA . LYS A 1 97 ? -9.130 -9.817 27.092 1.00 88.00 97 LYS A CA 1
ATOM 737 C C . LYS A 1 97 ? -8.433 -10.009 25.741 1.00 88.00 97 LYS A C 1
ATOM 739 O O . LYS A 1 97 ? -8.886 -10.777 24.902 1.00 88.00 97 LYS A O 1
ATOM 744 N N . THR A 1 98 ? -7.305 -9.329 25.545 1.00 88.69 98 THR A N 1
ATOM 745 C CA . THR A 1 98 ? -6.590 -9.271 24.253 1.00 88.69 98 THR A CA 1
ATOM 746 C C . THR A 1 98 ? -5.296 -10.083 24.213 1.00 88.69 98 THR A C 1
ATOM 748 O O . THR A 1 98 ? -4.603 -10.040 23.202 1.00 88.69 98 THR A O 1
ATOM 751 N N . SER A 1 99 ? -4.941 -10.830 25.264 1.00 87.88 99 SER A N 1
ATOM 752 C CA . SER A 1 99 ? -3.653 -11.541 25.355 1.00 87.88 99 SER A CA 1
ATOM 753 C C . SER A 1 99 ? -3.438 -12.534 24.207 1.00 87.88 99 SER A C 1
ATOM 755 O O . SER A 1 99 ? -2.466 -12.405 23.465 1.00 87.88 99 SER A O 1
ATOM 757 N N . SER A 1 100 ? -4.371 -13.467 24.002 1.00 88.75 100 SER A N 1
ATOM 758 C CA . SER A 1 100 ? -4.274 -14.481 22.941 1.00 88.75 100 SER A CA 1
ATOM 759 C C . SER A 1 100 ? -4.326 -13.867 21.541 1.00 88.75 100 SER A C 1
ATOM 761 O O . SER A 1 100 ? -3.606 -14.296 20.645 1.00 88.75 100 SER A O 1
ATOM 763 N N . ILE A 1 101 ? -5.129 -12.813 21.365 1.00 90.94 101 ILE A N 1
ATOM 764 C CA . ILE A 1 101 ? -5.233 -12.083 20.095 1.00 90.94 101 ILE A CA 1
ATOM 765 C C . ILE A 1 101 ? -3.908 -11.378 19.785 1.00 90.94 101 ILE A C 1
ATOM 767 O O . ILE A 1 101 ? -3.407 -11.439 18.669 1.00 90.94 101 ILE A O 1
ATOM 771 N N . THR A 1 102 ? -3.302 -10.750 20.790 1.00 90.06 102 THR A N 1
ATOM 772 C CA . THR A 1 102 ? -2.012 -10.070 20.645 1.00 90.06 102 THR A CA 1
ATOM 773 C C . THR A 1 102 ? -0.911 -11.064 20.265 1.00 90.06 102 THR A C 1
ATOM 775 O O . THR A 1 102 ? -0.103 -10.765 19.390 1.00 90.06 102 THR A O 1
ATOM 778 N N . LEU A 1 103 ? -0.902 -12.260 20.867 1.00 89.06 103 LEU A N 1
ATOM 779 C CA . LEU A 1 103 ? 0.029 -13.328 20.494 1.00 89.06 103 LEU A CA 1
ATOM 780 C C . LEU A 1 103 ? -0.158 -13.757 19.032 1.00 89.06 103 LEU A C 1
ATOM 782 O O . LEU A 1 103 ? 0.824 -13.829 18.297 1.00 89.06 103 LEU A O 1
ATOM 786 N N . LEU A 1 104 ? -1.403 -13.977 18.594 1.00 92.31 104 LEU A N 1
ATOM 787 C CA . LEU A 1 104 ? -1.713 -14.295 17.198 1.00 92.31 104 LEU A CA 1
ATOM 788 C C . LEU A 1 104 ? -1.167 -13.224 16.243 1.00 92.31 104 LEU A C 1
ATOM 790 O O . LEU A 1 104 ? -0.533 -13.561 15.248 1.00 92.31 104 LEU A O 1
ATOM 794 N N . LEU A 1 105 ? -1.368 -11.940 16.551 1.00 92.44 105 LEU A N 1
ATOM 795 C CA . LEU A 1 105 ? -0.888 -10.850 15.699 1.00 92.44 105 LEU A CA 1
ATOM 796 C C . LEU A 1 105 ? 0.639 -10.754 15.659 1.00 92.44 105 LEU A C 1
ATOM 798 O O . LEU A 1 105 ? 1.192 -10.450 14.601 1.00 92.44 105 LEU A O 1
ATOM 802 N N . TYR A 1 106 ? 1.329 -11.039 16.766 1.00 90.06 106 TYR A N 1
ATOM 803 C CA . TYR A 1 106 ? 2.789 -11.151 16.765 1.00 90.06 106 TYR A CA 1
ATOM 804 C C . TYR A 1 106 ? 3.269 -12.298 15.877 1.00 90.06 106 TYR A C 1
ATOM 806 O O . TYR A 1 106 ? 4.158 -12.078 15.056 1.00 90.06 106 TYR A O 1
ATOM 814 N N . LEU A 1 107 ? 2.660 -13.483 15.990 1.00 90.81 107 LEU A N 1
ATOM 815 C CA . LEU A 1 107 ? 2.993 -14.631 15.142 1.00 90.81 107 LEU A CA 1
ATOM 816 C C . LEU A 1 107 ? 2.748 -14.320 13.664 1.00 90.81 107 LEU A C 1
ATOM 818 O O . LEU A 1 107 ? 3.613 -14.581 12.835 1.00 90.81 107 LEU A O 1
ATOM 822 N N . LEU A 1 108 ? 1.614 -13.697 13.343 1.00 92.44 108 LEU A N 1
ATOM 823 C CA . LEU A 1 108 ? 1.256 -13.326 11.977 1.00 92.44 108 LEU A CA 1
ATOM 824 C C . LEU A 1 108 ? 2.232 -12.298 11.392 1.00 92.44 108 LEU A C 1
ATOM 826 O O . LEU A 1 108 ? 2.731 -12.461 10.283 1.00 92.44 108 LEU A O 1
ATOM 830 N N . THR A 1 109 ? 2.554 -11.260 12.167 1.00 91.69 109 THR A N 1
ATOM 831 C CA . THR A 1 109 ? 3.507 -10.216 11.765 1.00 91.69 109 THR A CA 1
ATOM 832 C C . THR A 1 109 ? 4.901 -10.816 11.565 1.00 91.69 109 THR A C 1
ATOM 834 O O . THR A 1 109 ? 5.565 -10.510 10.577 1.00 91.69 109 THR A O 1
ATOM 837 N N . GLY A 1 110 ? 5.336 -11.701 12.468 1.00 88.69 110 GLY A N 1
ATOM 838 C CA . GLY A 1 110 ? 6.609 -12.413 12.370 1.00 88.69 110 GLY A CA 1
ATOM 839 C C . GLY A 1 110 ? 6.683 -13.319 11.141 1.00 88.69 110 GLY A C 1
ATOM 840 O O . GLY A 1 110 ? 7.637 -13.220 10.375 1.00 88.69 110 GLY A O 1
ATOM 841 N N . ALA A 1 111 ? 5.656 -14.137 10.903 1.00 89.81 111 ALA A N 1
ATOM 842 C CA . ALA A 1 111 ? 5.595 -15.040 9.755 1.00 89.81 111 ALA A CA 1
ATOM 843 C C . ALA A 1 111 ? 5.631 -14.280 8.420 1.00 89.81 111 ALA A C 1
ATOM 845 O O . ALA A 1 111 ? 6.415 -14.629 7.541 1.00 89.81 111 ALA A O 1
ATOM 846 N N . ILE A 1 112 ? 4.864 -13.190 8.294 1.00 90.50 112 ILE A N 1
ATOM 847 C CA . ILE A 1 112 ? 4.900 -12.320 7.108 1.00 90.50 112 ILE A CA 1
ATOM 848 C C . ILE A 1 112 ? 6.281 -11.690 6.925 1.00 90.50 112 ILE A C 1
ATOM 850 O O . ILE A 1 112 ? 6.772 -11.617 5.804 1.00 90.50 112 ILE A O 1
ATOM 854 N N . THR A 1 113 ? 6.921 -11.256 8.013 1.00 88.44 113 THR A N 1
ATOM 855 C CA . THR A 1 113 ? 8.268 -10.673 7.947 1.00 88.44 113 THR A CA 1
ATOM 856 C C . THR A 1 113 ? 9.273 -11.688 7.407 1.00 88.44 113 THR A C 1
ATOM 858 O O . THR A 1 113 ? 10.053 -11.354 6.524 1.00 88.44 113 THR A O 1
ATOM 861 N N . ILE A 1 114 ? 9.237 -12.927 7.906 1.00 85.06 114 ILE A N 1
ATOM 862 C CA . ILE A 1 114 ? 10.170 -13.988 7.509 1.00 85.06 114 ILE A CA 1
ATOM 863 C C . ILE A 1 114 ? 9.911 -14.414 6.062 1.00 85.06 114 ILE A C 1
ATOM 865 O O . ILE A 1 114 ? 10.808 -14.313 5.230 1.00 85.06 114 ILE A O 1
ATOM 869 N N . PHE A 1 115 ? 8.691 -14.854 5.742 1.00 86.56 115 PHE A N 1
ATOM 870 C CA . PHE A 1 115 ? 8.379 -15.348 4.400 1.00 86.56 115 PHE A CA 1
ATOM 871 C C . PHE A 1 115 ? 8.465 -14.237 3.358 1.00 86.56 115 PHE A C 1
ATOM 873 O O . PHE A 1 115 ? 9.071 -14.423 2.309 1.00 86.56 115 PHE A O 1
ATOM 880 N N . GLY A 1 116 ? 7.942 -13.052 3.667 1.00 83.00 116 GLY A N 1
ATOM 881 C CA . GLY A 1 116 ? 8.013 -11.910 2.766 1.00 83.00 116 GLY A CA 1
ATOM 882 C C . GLY A 1 116 ? 9.450 -11.472 2.479 1.00 83.00 116 GLY A C 1
ATOM 883 O O . GLY A 1 116 ? 9.741 -11.134 1.340 1.00 83.00 116 GLY A O 1
ATOM 884 N N . ALA A 1 117 ? 10.362 -11.519 3.459 1.00 79.19 117 ALA A N 1
ATOM 885 C CA . ALA A 1 117 ? 11.773 -11.183 3.237 1.00 79.19 117 ALA A CA 1
ATOM 886 C C . ALA A 1 117 ? 12.530 -12.229 2.409 1.00 79.19 117 ALA A C 1
ATOM 888 O O . ALA A 1 117 ? 13.437 -11.865 1.664 1.00 79.19 117 ALA A O 1
ATOM 889 N N . ILE A 1 118 ? 12.168 -13.510 2.540 1.00 76.81 118 ILE A N 1
ATOM 890 C CA . ILE A 1 118 ? 12.733 -14.592 1.721 1.00 76.81 118 ILE A CA 1
ATOM 891 C C . ILE A 1 118 ? 12.311 -14.416 0.260 1.00 76.81 118 ILE A C 1
ATOM 893 O O . ILE A 1 118 ? 13.140 -14.552 -0.636 1.00 76.81 118 ILE A O 1
ATOM 897 N N . VAL A 1 119 ? 11.033 -14.102 0.025 1.00 73.69 119 VAL A N 1
ATOM 898 C CA . VAL A 1 119 ? 10.472 -14.029 -1.329 1.00 73.69 119 VAL A CA 1
ATOM 899 C C . VAL A 1 119 ? 10.788 -12.701 -2.015 1.00 73.69 119 VAL A C 1
ATOM 901 O O . VAL A 1 119 ? 11.229 -12.683 -3.160 1.00 73.69 119 VAL A O 1
ATOM 904 N N . HIS A 1 120 ? 10.585 -11.578 -1.325 1.00 73.31 120 HIS A N 1
ATOM 905 C CA . HIS A 1 120 ? 10.664 -10.239 -1.907 1.00 73.31 120 HIS A CA 1
ATOM 906 C C . HIS A 1 120 ? 11.657 -9.371 -1.140 1.00 73.31 120 HIS A C 1
ATOM 908 O O . HIS A 1 120 ? 11.428 -8.949 -0.008 1.00 73.31 120 HIS A O 1
ATOM 914 N N . ARG A 1 121 ? 12.772 -9.030 -1.783 1.00 68.12 121 ARG A N 1
ATOM 915 C CA . ARG A 1 121 ? 13.856 -8.282 -1.122 1.00 68.12 121 ARG A CA 1
ATOM 916 C C . ARG A 1 121 ? 13.479 -6.826 -0.807 1.00 68.12 121 ARG A C 1
ATOM 918 O O . ARG A 1 121 ? 13.880 -6.291 0.220 1.00 68.12 121 ARG A O 1
ATOM 925 N N . ASP A 1 122 ? 12.681 -6.186 -1.658 1.00 69.69 122 ASP A N 1
ATOM 926 C CA . ASP A 1 122 ? 12.166 -4.817 -1.483 1.00 69.69 122 ASP A CA 1
ATOM 927 C C . ASP A 1 122 ? 10.920 -4.741 -0.588 1.00 69.69 122 ASP A C 1
ATOM 929 O O . ASP A 1 122 ? 10.617 -3.683 -0.027 1.00 69.69 122 ASP A O 1
ATOM 933 N N . PHE A 1 123 ? 10.246 -5.874 -0.367 1.00 80.00 123 PHE A N 1
ATOM 934 C CA . PHE A 1 123 ? 9.118 -5.952 0.557 1.00 80.00 123 PHE A CA 1
ATOM 935 C C . PHE A 1 123 ? 9.524 -5.554 1.974 1.00 80.00 123 PHE A C 1
ATOM 937 O O . PHE A 1 123 ? 8.774 -4.821 2.611 1.00 80.00 123 PHE A O 1
ATOM 944 N N . LEU A 1 124 ? 10.700 -5.971 2.463 1.00 81.12 124 LEU A N 1
ATOM 945 C CA . LEU A 1 124 ? 11.098 -5.723 3.852 1.00 81.12 124 LEU A CA 1
ATOM 946 C C . LEU A 1 124 ? 11.164 -4.222 4.180 1.00 81.12 124 LEU A C 1
ATOM 948 O O . LEU A 1 124 ? 10.726 -3.808 5.253 1.00 81.12 124 LEU A O 1
ATOM 952 N N . ILE A 1 125 ? 11.645 -3.398 3.244 1.00 81.62 125 ILE A N 1
ATOM 953 C CA . ILE A 1 125 ? 11.715 -1.941 3.421 1.00 81.62 125 ILE A CA 1
ATOM 954 C C . ILE A 1 125 ? 10.301 -1.363 3.540 1.00 81.62 125 ILE A C 1
ATOM 956 O O . ILE A 1 125 ? 9.992 -0.676 4.513 1.00 81.62 125 ILE A O 1
ATOM 960 N N . MET A 1 126 ? 9.415 -1.678 2.590 1.00 87.19 126 MET A N 1
ATOM 961 C CA . MET A 1 126 ? 8.020 -1.223 2.623 1.00 87.19 126 MET A CA 1
ATOM 962 C C . MET A 1 126 ? 7.281 -1.723 3.862 1.00 87.19 126 MET A C 1
ATOM 964 O O . MET A 1 126 ? 6.537 -0.970 4.486 1.00 87.19 126 MET A O 1
ATOM 968 N N . TRP A 1 127 ? 7.497 -2.984 4.228 1.00 89.94 127 TRP A N 1
ATOM 969 C CA . TRP A 1 127 ? 6.903 -3.637 5.382 1.00 89.94 127 TRP A CA 1
ATOM 970 C C . TRP A 1 127 ? 7.254 -2.902 6.669 1.00 89.94 127 TRP A C 1
ATOM 972 O O . TRP A 1 127 ? 6.363 -2.503 7.418 1.00 89.94 127 TRP A O 1
ATOM 982 N N . VAL A 1 128 ? 8.542 -2.637 6.890 1.00 88.06 128 VAL A N 1
ATOM 983 C CA . VAL A 1 128 ? 9.016 -1.895 8.061 1.00 88.06 128 VAL A CA 1
ATOM 984 C C . VAL A 1 128 ? 8.480 -0.464 8.049 1.00 88.06 128 VAL A C 1
ATOM 986 O O . VAL A 1 128 ? 7.952 -0.018 9.066 1.00 88.06 128 VAL A O 1
ATOM 989 N N . LEU A 1 129 ? 8.533 0.241 6.913 1.00 89.25 129 LEU A N 1
ATOM 990 C CA . LEU A 1 129 ? 7.978 1.595 6.792 1.00 89.25 129 LEU A CA 1
ATOM 991 C C . LEU A 1 129 ? 6.480 1.634 7.125 1.00 89.25 129 LEU A C 1
ATOM 993 O O . LEU A 1 129 ? 6.033 2.508 7.870 1.00 89.25 129 LEU A O 1
ATOM 997 N N . GLY A 1 130 ? 5.712 0.666 6.626 1.00 92.44 130 GLY A N 1
ATOM 998 C CA . GLY A 1 130 ? 4.281 0.541 6.885 1.00 92.44 130 GLY A CA 1
ATOM 999 C C . GLY A 1 130 ? 3.963 0.222 8.337 1.00 92.44 130 GLY A C 1
ATOM 1000 O O . GLY A 1 130 ? 3.092 0.864 8.923 1.00 92.44 130 GLY A O 1
ATOM 1001 N N . LEU A 1 131 ? 4.694 -0.713 8.950 1.00 92.12 131 LEU A N 1
ATOM 1002 C CA . LEU A 1 131 ? 4.547 -1.018 10.373 1.00 92.12 131 LEU A CA 1
ATOM 1003 C C . LEU A 1 131 ? 4.890 0.196 11.241 1.00 92.12 131 LEU A C 1
ATOM 1005 O O . LEU A 1 131 ? 4.132 0.516 12.154 1.00 92.12 131 LEU A O 1
ATOM 1009 N N . ILE A 1 132 ? 5.977 0.913 10.938 1.00 90.31 132 ILE A N 1
ATOM 1010 C CA . ILE A 1 132 ? 6.366 2.133 11.657 1.00 90.31 132 ILE A CA 1
ATOM 1011 C C . ILE A 1 132 ? 5.271 3.194 11.535 1.00 90.31 132 ILE A C 1
ATOM 1013 O O . ILE A 1 132 ? 4.794 3.697 12.555 1.00 90.31 132 ILE A O 1
ATOM 1017 N N . ALA A 1 133 ? 4.831 3.508 10.313 1.00 92.25 133 ALA A N 1
ATOM 1018 C CA . ALA A 1 133 ? 3.780 4.494 10.074 1.00 92.25 133 ALA A CA 1
ATOM 1019 C C . ALA A 1 133 ? 2.481 4.115 10.804 1.00 92.25 133 ALA A C 1
ATOM 1021 O O . ALA A 1 133 ? 1.903 4.932 11.526 1.00 92.25 133 ALA A O 1
ATOM 1022 N N . GLY A 1 134 ? 2.058 2.856 10.676 1.00 92.88 134 GLY A N 1
ATOM 1023 C CA . GLY A 1 134 ? 0.880 2.310 11.338 1.00 92.88 134 GLY A CA 1
ATOM 1024 C C . GLY A 1 134 ? 0.956 2.405 12.856 1.00 92.88 134 GLY A C 1
ATOM 1025 O O . GLY A 1 134 ? 0.040 2.912 13.499 1.00 92.88 134 GLY A O 1
ATOM 1026 N N . PHE A 1 135 ? 2.064 1.970 13.446 1.00 90.38 135 PHE A N 1
ATOM 1027 C CA . PHE A 1 135 ? 2.243 1.939 14.895 1.00 90.38 135 PHE A CA 1
ATOM 1028 C C . PHE A 1 135 ? 2.366 3.336 15.503 1.00 90.38 135 PHE A C 1
ATOM 1030 O O . PHE A 1 135 ? 1.809 3.581 16.574 1.00 90.38 135 PHE A O 1
ATOM 1037 N N . ILE A 1 136 ? 3.008 4.278 14.806 1.00 89.88 136 ILE A N 1
ATOM 1038 C CA . ILE A 1 136 ? 3.013 5.693 15.198 1.00 89.88 136 ILE A CA 1
ATOM 1039 C C . ILE A 1 136 ? 1.582 6.245 15.216 1.00 89.88 136 ILE A C 1
ATOM 1041 O O . ILE A 1 136 ? 1.188 6.886 16.194 1.00 89.88 136 ILE A O 1
ATOM 1045 N N . MET A 1 137 ? 0.784 5.977 14.175 1.00 92.56 137 MET A N 1
ATOM 1046 C CA . MET A 1 137 ? -0.616 6.411 14.128 1.00 92.56 137 MET A CA 1
ATOM 1047 C C . MET A 1 137 ? -1.441 5.786 15.258 1.00 92.56 137 MET A C 1
ATOM 1049 O O . MET A 1 137 ? -2.106 6.514 15.991 1.00 92.56 137 MET A O 1
ATOM 1053 N N . ILE A 1 138 ? -1.347 4.469 15.462 1.00 91.94 138 ILE A N 1
ATOM 1054 C CA . ILE A 1 138 ? -2.059 3.754 16.534 1.00 91.94 138 ILE A CA 1
ATOM 1055 C C . ILE A 1 138 ? -1.725 4.351 17.905 1.00 91.94 138 ILE A C 1
ATOM 1057 O O . ILE A 1 138 ? -2.635 4.631 18.690 1.00 91.94 138 ILE A O 1
ATOM 1061 N N . ASN A 1 139 ? -0.439 4.596 18.173 1.00 87.38 139 ASN A N 1
ATOM 1062 C CA . ASN A 1 139 ? 0.027 5.184 19.427 1.00 87.38 139 ASN A CA 1
ATOM 1063 C C . ASN A 1 139 ? -0.528 6.590 19.652 1.00 87.38 139 ASN A C 1
ATOM 1065 O O . ASN A 1 139 ? -1.016 6.880 20.741 1.00 87.38 139 ASN A O 1
ATOM 1069 N N . LYS A 1 140 ? -0.528 7.434 18.616 1.00 87.94 140 LYS A N 1
ATOM 1070 C CA . LYS A 1 140 ? -1.076 8.796 18.686 1.00 87.94 140 LYS A CA 1
ATOM 1071 C C . LYS A 1 140 ? -2.601 8.825 18.871 1.00 87.94 140 LYS A C 1
ATOM 1073 O O . LYS A 1 140 ? -3.157 9.782 19.414 1.00 87.94 140 LYS A O 1
ATOM 1078 N N . LEU A 1 141 ? -3.306 7.798 18.403 1.00 87.12 141 LEU A N 1
ATOM 1079 C CA . LEU A 1 141 ? -4.765 7.723 18.511 1.00 87.12 141 LEU A CA 1
ATOM 1080 C C . LEU A 1 141 ? -5.263 7.248 19.881 1.00 87.12 141 LEU A C 1
ATOM 1082 O O . LEU A 1 141 ? -6.364 7.624 20.283 1.00 87.12 141 LEU A O 1
ATOM 1086 N N . HIS A 1 142 ? -4.480 6.436 20.594 1.00 82.62 142 HIS A N 1
ATOM 1087 C CA . HIS A 1 142 ? -4.956 5.685 21.764 1.00 82.62 142 HIS A CA 1
ATOM 1088 C C . HIS A 1 142 ? -4.156 5.926 23.055 1.00 82.62 142 HIS A C 1
ATOM 1090 O O . HIS A 1 142 ? -4.277 5.113 23.971 1.00 82.62 142 HIS A O 1
ATOM 1096 N N . ASP A 1 143 ? -3.340 6.988 23.111 1.00 64.38 143 ASP A N 1
ATOM 1097 C CA . ASP A 1 143 ? -2.586 7.512 24.268 1.00 64.38 143 ASP A CA 1
ATOM 1098 C C . ASP A 1 143 ? -2.535 6.575 25.505 1.00 64.38 143 ASP A C 1
ATOM 1100 O O . ASP A 1 143 ? -3.480 6.469 26.287 1.00 64.38 143 ASP A O 1
ATOM 1104 N N . ARG A 1 144 ? -1.391 5.894 25.697 1.00 54.12 144 ARG A N 1
ATOM 1105 C CA . ARG A 1 144 ? -1.058 4.980 26.821 1.00 54.12 144 ARG A CA 1
ATOM 1106 C C . ARG A 1 144 ? -1.833 3.653 26.938 1.00 54.12 144 ARG A C 1
ATOM 1108 O O . ARG A 1 144 ? -1.522 2.881 27.842 1.00 54.12 144 ARG A O 1
ATOM 1115 N N . ARG A 1 145 ? -2.777 3.317 26.046 1.00 54.38 145 ARG A N 1
ATOM 1116 C CA . ARG A 1 145 ? -3.482 2.003 26.064 1.00 54.38 145 ARG A CA 1
ATOM 1117 C C . ARG A 1 145 ? -2.960 0.967 25.056 1.00 54.38 145 ARG A C 1
ATOM 1119 O O . ARG A 1 145 ? -3.491 -0.144 24.960 1.00 54.38 145 ARG A O 1
ATOM 1126 N N . THR A 1 146 ? -1.913 1.298 24.308 1.00 54.44 146 THR A N 1
ATOM 1127 C CA . THR A 1 146 ? -1.320 0.427 23.286 1.00 54.44 146 THR A CA 1
ATOM 1128 C C . THR A 1 146 ? -0.226 -0.462 23.888 1.00 54.44 146 THR A C 1
ATOM 1130 O O . THR A 1 146 ? 0.524 -0.050 24.766 1.00 54.44 146 THR A O 1
ATOM 1133 N N . SER A 1 147 ? -0.127 -1.715 23.434 1.00 53.97 147 SER A N 1
ATOM 1134 C CA . SER A 1 147 ? 1.003 -2.608 23.765 1.00 53.97 147 SER A CA 1
ATOM 1135 C C . SER A 1 147 ? 2.246 -2.337 22.908 1.00 53.97 147 SER A C 1
ATOM 1137 O O . SER A 1 147 ? 3.292 -2.941 23.128 1.00 53.97 147 SER A O 1
ATOM 1139 N N . ILE A 1 148 ? 2.132 -1.454 21.915 1.00 61.59 148 ILE A N 1
ATOM 1140 C CA . ILE A 1 148 ? 3.179 -1.169 20.940 1.00 61.59 148 ILE A CA 1
ATOM 1141 C C . ILE A 1 148 ? 3.951 0.064 21.408 1.00 61.59 148 ILE A C 1
ATOM 1143 O O . ILE A 1 148 ? 3.469 1.188 21.329 1.00 61.59 148 ILE A O 1
ATOM 1147 N N . SER A 1 149 ? 5.164 -0.142 21.904 1.00 66.69 149 SER A N 1
ATOM 1148 C CA . SER A 1 149 ? 6.022 0.940 22.399 1.00 66.69 149 SER A CA 1
ATOM 1149 C C . SER A 1 149 ? 7.014 1.411 21.327 1.00 66.69 149 SER A C 1
ATOM 1151 O O . SER A 1 149 ? 7.284 0.694 20.364 1.00 66.69 149 SER A O 1
ATOM 1153 N N . LEU A 1 150 ? 7.638 2.581 21.523 1.00 66.94 150 LEU A N 1
ATOM 1154 C CA . LEU A 1 150 ? 8.813 3.003 20.737 1.00 66.94 150 LEU A CA 1
ATOM 1155 C C . LEU A 1 150 ? 9.928 1.941 20.756 1.00 66.94 150 LEU A C 1
ATOM 1157 O O . LEU A 1 150 ? 10.627 1.759 19.765 1.00 66.94 150 LEU A O 1
ATOM 1161 N N . ARG A 1 151 ? 10.040 1.174 21.849 1.00 68.50 151 ARG A N 1
ATOM 1162 C CA . ARG A 1 151 ? 10.950 0.026 21.949 1.00 68.50 151 ARG A CA 1
ATOM 1163 C C . ARG A 1 151 ? 10.576 -1.090 20.971 1.00 68.50 151 ARG A C 1
ATOM 1165 O O . ARG A 1 151 ? 11.467 -1.683 20.382 1.00 68.50 151 ARG A O 1
ATOM 1172 N N . THR A 1 152 ? 9.288 -1.359 20.759 1.00 69.81 152 THR A N 1
ATOM 1173 C CA . THR A 1 152 ? 8.815 -2.333 19.759 1.00 69.81 152 THR A CA 1
ATOM 1174 C C . THR A 1 152 ? 9.187 -1.892 18.344 1.00 69.81 152 THR A C 1
ATOM 1176 O O . THR A 1 152 ? 9.644 -2.710 17.556 1.00 69.81 152 THR A O 1
ATOM 1179 N N . ILE A 1 153 ? 9.058 -0.596 18.046 1.00 69.31 153 ILE A N 1
ATOM 1180 C CA . ILE A 1 153 ? 9.510 -0.019 16.772 1.00 69.31 153 ILE A CA 1
ATOM 1181 C C . ILE A 1 153 ? 11.031 -0.182 16.612 1.00 69.31 153 ILE A C 1
ATOM 1183 O O . ILE A 1 153 ? 11.486 -0.658 15.576 1.00 69.31 153 ILE A O 1
ATOM 1187 N N . GLY A 1 154 ? 11.814 0.130 17.650 1.00 72.19 154 GLY A N 1
ATOM 1188 C CA . GLY A 1 154 ? 13.267 -0.069 17.635 1.00 72.19 154 GLY A CA 1
ATOM 1189 C C . GLY A 1 154 ? 13.678 -1.533 17.440 1.00 72.19 154 GLY A C 1
ATOM 1190 O O . GLY A 1 154 ? 14.580 -1.818 16.658 1.00 72.19 154 GLY A O 1
ATOM 1191 N N . LEU A 1 155 ? 12.979 -2.472 18.086 1.00 78.50 155 LEU A N 1
ATOM 1192 C CA . LEU A 1 155 ? 13.204 -3.911 17.912 1.00 78.50 155 LEU A CA 1
ATOM 1193 C C . LEU A 1 155 ? 12.849 -4.395 16.503 1.00 78.50 155 LEU A C 1
ATOM 1195 O O . LEU A 1 155 ? 13.542 -5.262 15.985 1.00 78.50 155 LEU A O 1
ATOM 1199 N N . LEU A 1 156 ? 11.810 -3.839 15.872 1.00 73.44 156 LEU A N 1
ATOM 1200 C CA . LEU A 1 156 ? 11.476 -4.153 14.480 1.00 73.44 156 LEU A CA 1
ATOM 1201 C C . LEU A 1 156 ? 12.568 -3.690 13.516 1.00 73.44 156 LEU A C 1
ATOM 1203 O O . LEU A 1 156 ? 12.964 -4.457 12.643 1.00 73.44 156 LEU A O 1
ATOM 1207 N N . ILE A 1 157 ? 13.084 -2.470 13.696 1.00 75.44 157 ILE A N 1
ATOM 1208 C CA . ILE A 1 157 ? 14.197 -1.950 12.890 1.00 75.44 157 ILE A CA 1
ATOM 1209 C C . ILE A 1 157 ? 15.434 -2.835 13.073 1.00 75.44 157 ILE A C 1
ATOM 1211 O O . ILE A 1 157 ? 16.032 -3.267 12.091 1.00 75.44 157 ILE A O 1
ATOM 1215 N N . LEU A 1 158 ? 15.787 -3.159 14.321 1.00 80.56 158 LEU A N 1
ATOM 1216 C CA . LEU A 1 158 ? 16.917 -4.038 14.617 1.00 80.56 158 LEU A CA 1
ATOM 1217 C C . LEU A 1 158 ? 16.726 -5.432 14.005 1.00 80.56 158 LEU A C 1
ATOM 1219 O O . LEU A 1 158 ? 17.645 -5.956 13.387 1.00 80.56 158 LEU A O 1
ATOM 1223 N N . GLY A 1 159 ? 15.533 -6.015 14.134 1.00 80.94 159 GLY A N 1
ATOM 1224 C CA . GLY A 1 159 ? 15.203 -7.316 13.555 1.00 80.94 159 GLY A CA 1
ATOM 1225 C C . GLY A 1 159 ? 15.318 -7.325 12.032 1.00 80.94 159 GLY A C 1
ATOM 1226 O O . GLY A 1 159 ? 15.866 -8.270 11.472 1.00 80.94 159 GLY A O 1
ATOM 1227 N N . ALA A 1 160 ? 14.878 -6.256 11.364 1.00 75.38 160 ALA A N 1
ATOM 1228 C CA . ALA A 1 160 ? 15.040 -6.104 9.923 1.00 75.38 160 ALA A CA 1
ATOM 1229 C C . ALA A 1 160 ? 16.519 -6.015 9.513 1.00 75.38 160 ALA A C 1
ATOM 1231 O O . ALA A 1 160 ? 16.913 -6.674 8.557 1.00 75.38 160 ALA A O 1
ATOM 1232 N N . LEU A 1 161 ? 17.346 -5.267 10.256 1.00 79.56 161 LEU A N 1
ATOM 1233 C CA . LEU A 1 161 ? 18.792 -5.178 10.009 1.00 79.56 161 LEU A CA 1
ATOM 1234 C C . LEU A 1 161 ? 19.498 -6.524 10.210 1.00 79.56 161 LEU A C 1
ATOM 1236 O O . LEU A 1 161 ? 20.317 -6.916 9.382 1.00 79.56 161 LEU A O 1
ATOM 1240 N N . VAL A 1 162 ? 19.156 -7.251 11.279 1.00 84.50 162 VAL A N 1
ATOM 1241 C CA . VAL A 1 162 ? 19.682 -8.600 11.535 1.00 84.50 162 VAL A CA 1
ATOM 1242 C C . VAL A 1 162 ? 19.296 -9.542 10.400 1.00 84.50 162 VAL A C 1
ATOM 1244 O O . VAL A 1 162 ? 20.153 -10.254 9.888 1.00 84.50 162 VAL A O 1
ATOM 1247 N N . LEU A 1 163 ? 18.035 -9.516 9.961 1.00 80.75 163 LEU A N 1
ATOM 1248 C CA . LEU A 1 163 ? 17.569 -10.339 8.847 1.00 80.75 163 LEU A CA 1
ATOM 1249 C C . LEU A 1 163 ? 18.311 -10.004 7.546 1.00 80.75 163 LEU A C 1
ATOM 1251 O O . LEU A 1 163 ? 18.727 -10.913 6.838 1.00 80.75 163 LEU A O 1
ATOM 1255 N N . PHE A 1 164 ? 18.548 -8.718 7.273 1.00 79.00 164 PHE A N 1
ATOM 1256 C CA . PHE A 1 164 ? 19.354 -8.265 6.136 1.00 79.00 164 PHE A CA 1
ATOM 1257 C C . PHE A 1 164 ? 20.776 -8.839 6.183 1.00 79.00 164 PHE A C 1
ATOM 1259 O O . PHE A 1 164 ? 21.259 -9.379 5.191 1.00 79.00 164 PHE A O 1
ATOM 1266 N N . GLY A 1 165 ? 21.423 -8.774 7.351 1.00 82.19 165 GLY A N 1
ATOM 1267 C CA . GLY A 1 165 ? 22.761 -9.326 7.560 1.00 82.19 165 GLY A CA 1
ATOM 1268 C C . GLY A 1 165 ? 22.813 -10.850 7.432 1.00 82.19 165 GLY A C 1
ATOM 1269 O O . GLY A 1 165 ? 23.755 -11.381 6.853 1.00 82.19 165 GLY A O 1
ATOM 1270 N N . VAL A 1 166 ? 21.789 -11.562 7.913 1.00 83.56 166 VAL A N 1
ATOM 1271 C CA . VAL A 1 166 ? 21.680 -13.024 7.759 1.00 83.56 166 VAL A CA 1
ATOM 1272 C C . VAL A 1 166 ? 21.517 -13.409 6.289 1.00 83.56 166 VAL A C 1
ATOM 1274 O O . VAL A 1 166 ? 22.196 -14.322 5.829 1.00 83.56 166 VAL A O 1
ATOM 1277 N N . LEU A 1 167 ? 20.664 -12.705 5.538 1.00 79.88 167 LEU A N 1
ATOM 1278 C CA . LEU A 1 167 ? 20.483 -12.946 4.103 1.00 79.88 167 LEU A CA 1
ATOM 1279 C C . LEU A 1 167 ? 21.778 -12.690 3.320 1.00 79.88 167 LEU A C 1
ATOM 1281 O O . LEU A 1 167 ? 22.144 -13.498 2.468 1.00 79.88 167 LEU A O 1
ATOM 1285 N N . GLU A 1 168 ? 22.508 -11.621 3.647 1.00 81.81 168 GLU A N 1
ATOM 1286 C CA . GLU A 1 168 ? 23.828 -11.347 3.069 1.00 81.81 168 GLU A CA 1
ATOM 1287 C C . GLU A 1 168 ? 24.835 -12.456 3.413 1.00 81.81 168 GLU A C 1
ATOM 1289 O O . GLU A 1 168 ? 25.506 -12.976 2.525 1.00 81.81 168 GLU A O 1
ATOM 1294 N N . GLY A 1 169 ? 24.894 -12.890 4.674 1.00 82.38 169 GLY A N 1
ATOM 1295 C CA . GLY A 1 169 ? 25.785 -13.970 5.102 1.00 82.38 169 GLY A CA 1
ATOM 1296 C C . GLY A 1 169 ? 25.502 -15.297 4.392 1.00 82.38 169 GLY A C 1
ATOM 1297 O O . GLY A 1 169 ? 26.428 -15.949 3.914 1.00 82.38 169 GLY A O 1
ATOM 1298 N N . ILE A 1 170 ? 24.225 -15.677 4.258 1.00 81.44 170 ILE A N 1
ATOM 1299 C CA . ILE A 1 170 ? 23.802 -16.867 3.500 1.00 81.44 170 ILE A CA 1
ATOM 1300 C C . ILE A 1 170 ? 24.195 -16.723 2.027 1.00 81.44 170 ILE A C 1
ATOM 1302 O O . ILE A 1 170 ? 24.739 -17.657 1.441 1.00 81.44 170 ILE A O 1
ATOM 1306 N N . SER A 1 171 ? 23.969 -15.549 1.434 1.00 80.56 171 SER A N 1
ATOM 1307 C CA . SER A 1 171 ? 24.349 -15.274 0.050 1.00 80.56 171 SER A CA 1
ATOM 1308 C C . SER A 1 171 ? 25.846 -15.460 -0.188 1.00 80.56 171 SER A C 1
ATOM 1310 O O . SER A 1 171 ? 26.229 -16.058 -1.192 1.00 80.56 171 SER A O 1
ATOM 1312 N N . GLN A 1 172 ? 26.687 -14.955 0.717 1.00 83.06 172 GLN A N 1
ATOM 1313 C CA . GLN A 1 172 ? 28.141 -15.073 0.608 1.00 83.06 172 GLN A CA 1
ATOM 1314 C C . GLN A 1 172 ? 28.617 -16.512 0.832 1.00 83.06 172 GLN A C 1
ATOM 1316 O O . GLN A 1 172 ? 29.504 -16.972 0.119 1.00 83.06 172 GLN A O 1
ATOM 1321 N N . LEU A 1 173 ? 28.005 -17.239 1.774 1.00 85.50 173 LEU A N 1
ATOM 1322 C CA . LEU A 1 173 ? 28.383 -18.615 2.106 1.00 85.50 173 LEU A CA 1
ATOM 1323 C C . LEU A 1 173 ? 28.011 -19.619 1.003 1.00 85.50 173 LEU A C 1
ATOM 1325 O O . LEU A 1 173 ? 28.774 -20.541 0.732 1.00 85.50 173 LEU A O 1
ATOM 1329 N N . PHE A 1 174 ? 26.844 -19.450 0.375 1.00 79.50 174 PHE A N 1
ATOM 1330 C CA . PHE A 1 174 ? 26.324 -20.367 -0.647 1.00 79.50 174 PHE A CA 1
ATOM 1331 C C . PHE A 1 174 ? 26.504 -19.855 -2.085 1.00 79.50 174 PHE A C 1
ATOM 1333 O O . PHE A 1 174 ? 25.987 -20.468 -3.017 1.00 79.50 174 PHE A O 1
ATOM 1340 N N . HIS A 1 175 ? 27.211 -18.736 -2.279 1.00 77.44 175 HIS A N 1
ATOM 1341 C CA . HIS A 1 175 ? 27.385 -18.066 -3.578 1.00 77.44 175 HIS A CA 1
ATOM 1342 C C . HIS A 1 175 ? 26.060 -17.761 -4.302 1.00 77.44 175 HIS A C 1
ATOM 1344 O O . HIS A 1 175 ? 25.977 -17.755 -5.530 1.00 77.44 175 HIS A O 1
ATOM 1350 N N . MET A 1 176 ? 25.001 -17.496 -3.538 1.00 72.06 176 MET A N 1
ATOM 1351 C CA . MET A 1 176 ? 23.671 -17.210 -4.067 1.00 72.06 176 MET A CA 1
ATOM 1352 C C . MET A 1 176 ? 23.455 -15.699 -4.169 1.00 72.06 176 MET A C 1
ATOM 1354 O O . MET A 1 176 ? 22.756 -15.133 -3.338 1.00 72.06 176 MET A O 1
ATOM 1358 N N . GLU A 1 177 ? 23.970 -15.036 -5.213 1.00 67.38 177 GLU A N 1
ATOM 1359 C CA . GLU A 1 177 ? 23.765 -13.584 -5.456 1.00 67.38 177 GLU A CA 1
ATOM 1360 C C . GLU A 1 177 ? 22.275 -13.166 -5.495 1.00 67.38 177 GLU A C 1
ATOM 1362 O O . GLU A 1 177 ? 21.897 -12.003 -5.312 1.00 67.38 177 GLU A O 1
ATOM 1367 N N . ILE A 1 178 ? 21.388 -14.140 -5.706 1.00 61.16 178 ILE A N 1
ATOM 1368 C CA . ILE A 1 178 ? 19.932 -13.996 -5.651 1.00 61.16 178 ILE A CA 1
ATOM 1369 C C . ILE A 1 178 ? 19.430 -13.783 -4.206 1.00 61.16 178 ILE A C 1
ATOM 1371 O O . ILE A 1 178 ? 18.285 -13.422 -3.999 1.00 61.16 178 ILE A O 1
ATOM 1375 N N . ILE A 1 179 ? 20.244 -13.940 -3.175 1.00 65.44 179 ILE A N 1
ATOM 1376 C CA . ILE A 1 179 ? 19.831 -13.658 -1.793 1.00 65.44 179 ILE A CA 1
ATOM 1377 C C . ILE A 1 179 ? 20.457 -12.338 -1.320 1.00 65.44 179 ILE A C 1
ATOM 1379 O O . ILE A 1 179 ? 19.785 -11.580 -0.628 1.00 65.44 179 ILE A O 1
ATOM 1383 N N . SER A 1 180 ? 21.635 -12.000 -1.866 1.00 71.06 180 SER A N 1
ATOM 1384 C CA . SER A 1 180 ? 22.260 -10.678 -2.050 1.00 71.06 180 SER A CA 1
ATOM 1385 C C . SER A 1 180 ? 21.413 -9.417 -1.824 1.00 71.06 180 SER A C 1
ATOM 1387 O O . SER A 1 180 ? 20.873 -8.921 -2.827 1.00 71.06 180 SER A O 1
ATOM 1389 N N . PRO A 1 181 ? 21.297 -8.821 -0.615 1.00 67.88 181 PRO A N 1
ATOM 1390 C CA . PRO A 1 181 ? 20.775 -7.465 -0.503 1.00 67.88 181 PRO A CA 1
ATOM 1391 C C . PRO A 1 181 ? 21.785 -6.396 -0.971 1.00 67.88 181 PRO A C 1
ATOM 1393 O O . PRO A 1 181 ? 21.383 -5.462 -1.669 1.00 67.88 181 PRO A O 1
ATOM 1396 N N . LEU A 1 182 ? 23.086 -6.543 -0.671 1.00 75.56 182 LEU A N 1
ATOM 1397 C CA . LEU A 1 182 ? 24.131 -5.597 -1.104 1.00 75.56 182 LEU A CA 1
ATOM 1398 C C . LEU A 1 182 ? 24.337 -5.605 -2.624 1.00 75.56 182 LEU A C 1
ATOM 1400 O O . LEU A 1 182 ? 24.332 -4.545 -3.249 1.00 75.56 182 LEU A O 1
ATOM 1404 N N . ALA A 1 183 ? 24.370 -6.788 -3.244 1.00 67.44 183 ALA A N 1
ATOM 1405 C CA . ALA A 1 183 ? 24.489 -6.938 -4.698 1.00 67.44 183 ALA A CA 1
ATOM 1406 C C . ALA A 1 183 ? 23.352 -6.240 -5.477 1.00 67.44 183 ALA A C 1
ATOM 1408 O O . ALA A 1 183 ? 23.456 -5.977 -6.678 1.00 67.44 183 ALA A O 1
ATOM 1409 N N . ARG A 1 184 ? 22.221 -5.939 -4.824 1.00 64.44 184 ARG A N 1
ATOM 1410 C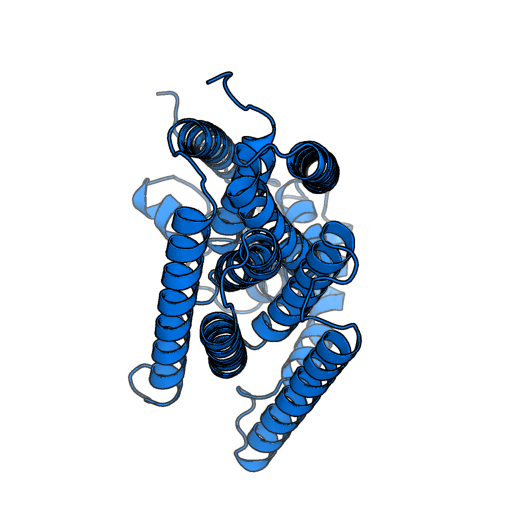 CA . ARG A 1 184 ? 21.136 -5.146 -5.417 1.00 64.44 184 ARG A CA 1
ATOM 1411 C C . ARG A 1 184 ? 21.396 -3.644 -5.318 1.00 64.44 184 ARG A C 1
ATOM 1413 O O . ARG A 1 184 ? 21.134 -2.954 -6.298 1.00 64.44 184 ARG A O 1
ATOM 1420 N N . ILE A 1 185 ? 21.919 -3.156 -4.192 1.00 67.88 185 ILE A N 1
ATOM 1421 C CA . ILE A 1 185 ? 22.299 -1.743 -4.023 1.00 67.88 185 ILE A CA 1
ATOM 1422 C C . ILE A 1 185 ? 23.358 -1.363 -5.062 1.00 67.88 185 ILE A C 1
ATOM 1424 O O . ILE A 1 185 ? 23.227 -0.337 -5.726 1.00 67.88 185 ILE A O 1
ATOM 1428 N N . ASP A 1 186 ? 24.340 -2.234 -5.288 1.00 69.69 186 ASP A N 1
ATOM 1429 C CA . ASP A 1 186 ? 25.379 -1.984 -6.287 1.00 69.69 186 ASP A CA 1
ATOM 1430 C C . ASP A 1 186 ? 24.812 -1.950 -7.710 1.00 69.69 186 ASP A C 1
ATOM 1432 O O . ASP A 1 186 ? 25.096 -1.025 -8.472 1.00 69.69 186 ASP A O 1
ATOM 1436 N N . ARG A 1 187 ? 23.919 -2.885 -8.064 1.00 66.06 187 ARG A N 1
ATOM 1437 C CA . ARG A 1 187 ? 23.217 -2.858 -9.362 1.00 66.06 187 ARG A CA 1
ATOM 1438 C C . ARG A 1 187 ? 22.326 -1.627 -9.537 1.00 66.06 187 ARG A C 1
ATOM 1440 O O . ARG A 1 187 ? 22.217 -1.134 -10.659 1.00 66.06 187 ARG A O 1
ATOM 1447 N N . MET A 1 188 ? 21.703 -1.132 -8.464 1.00 64.12 188 MET A N 1
ATOM 1448 C CA . MET A 1 188 ? 20.947 0.124 -8.484 1.00 64.12 188 MET A CA 1
ATOM 1449 C C . MET A 1 188 ? 21.878 1.297 -8.794 1.00 64.12 188 MET A C 1
ATOM 1451 O O . MET A 1 188 ? 21.646 2.005 -9.770 1.00 64.12 188 MET A O 1
ATOM 1455 N N . ASN A 1 189 ? 22.974 1.440 -8.048 1.00 67.38 189 ASN A N 1
ATOM 1456 C CA . ASN A 1 189 ? 23.930 2.533 -8.230 1.00 67.38 189 ASN A CA 1
ATOM 1457 C C . ASN A 1 189 ? 24.558 2.549 -9.633 1.00 67.38 189 ASN A C 1
ATOM 1459 O O . ASN A 1 189 ? 24.674 3.611 -10.243 1.00 67.38 189 ASN A O 1
ATOM 1463 N N . LEU A 1 190 ? 24.927 1.379 -10.164 1.00 67.25 190 LEU A N 1
ATOM 1464 C CA . LEU A 1 190 ? 25.573 1.260 -11.475 1.00 67.25 190 LEU A CA 1
ATOM 1465 C C . LEU A 1 190 ? 24.656 1.662 -12.638 1.00 67.25 190 LEU A C 1
ATOM 1467 O O . LEU A 1 190 ? 25.131 2.222 -13.623 1.00 67.25 190 LEU A O 1
ATOM 1471 N N . ASN A 1 191 ? 23.351 1.398 -12.533 1.00 64.56 191 ASN A N 1
ATOM 1472 C CA . ASN A 1 191 ? 22.410 1.628 -13.631 1.00 64.56 191 ASN A CA 1
ATOM 1473 C C . ASN A 1 191 ? 21.647 2.956 -13.519 1.00 64.56 191 ASN A C 1
ATOM 1475 O O . ASN A 1 191 ? 21.259 3.503 -14.546 1.00 64.56 191 ASN A O 1
ATOM 1479 N N . GLN A 1 192 ? 21.465 3.503 -12.310 1.00 66.25 192 GLN A N 1
ATOM 1480 C CA . GLN A 1 192 ? 20.591 4.655 -12.040 1.00 66.25 192 GLN A CA 1
ATOM 1481 C C . GLN A 1 192 ? 20.996 5.959 -12.730 1.00 66.25 192 GLN A C 1
ATOM 1483 O O . GLN A 1 192 ? 20.135 6.700 -13.206 1.00 66.25 192 GLN A O 1
ATOM 1488 N N . TYR A 1 193 ? 22.291 6.277 -12.776 1.00 68.69 193 TYR A N 1
ATOM 1489 C CA . TYR A 1 193 ? 22.736 7.599 -13.229 1.00 68.69 193 TYR A CA 1
ATOM 1490 C C . TYR A 1 193 ? 22.438 7.843 -14.717 1.00 68.69 193 TYR A C 1
ATOM 1492 O O . TYR A 1 193 ? 21.946 8.908 -15.096 1.00 68.69 193 TYR A O 1
ATOM 1500 N N . ALA A 1 194 ? 22.678 6.837 -15.564 1.00 68.38 194 ALA A N 1
ATOM 1501 C CA . ALA A 1 194 ? 22.399 6.923 -16.995 1.00 68.38 194 ALA A CA 1
ATOM 1502 C C . ALA A 1 194 ? 20.889 7.028 -17.286 1.00 68.38 194 ALA A C 1
ATOM 1504 O O . ALA A 1 194 ? 20.488 7.782 -18.174 1.00 68.38 194 ALA A O 1
ATOM 1505 N N . SER A 1 195 ? 20.050 6.328 -16.513 1.00 69.75 195 SER A N 1
ATOM 1506 C CA . SER A 1 195 ? 18.584 6.397 -16.622 1.00 69.75 195 SER A CA 1
ATOM 1507 C C . SER A 1 195 ? 18.053 7.767 -16.236 1.00 69.75 195 SER A C 1
ATOM 1509 O O . SER A 1 195 ? 17.221 8.321 -16.946 1.00 69.75 195 SER A O 1
ATOM 1511 N N . LEU A 1 196 ? 18.538 8.313 -15.116 1.00 74.50 196 LEU A N 1
ATOM 1512 C CA . LEU A 1 196 ? 18.100 9.608 -14.601 1.00 74.50 196 LEU A CA 1
ATOM 1513 C C . LEU A 1 196 ? 18.387 10.715 -15.606 1.00 74.50 196 LEU A C 1
ATOM 1515 O O . LEU A 1 196 ? 17.499 11.505 -15.915 1.00 74.50 196 LEU A O 1
ATOM 1519 N N . LYS A 1 197 ? 19.603 10.727 -16.162 1.00 76.56 197 LYS A N 1
ATOM 1520 C CA . LYS A 1 197 ? 19.979 11.692 -17.193 1.00 76.56 197 LYS A CA 1
ATOM 1521 C C . LYS A 1 197 ? 19.074 11.578 -18.421 1.00 76.56 197 LYS A C 1
ATOM 1523 O O . LYS A 1 197 ? 18.518 12.576 -18.860 1.00 76.56 197 LYS A O 1
ATOM 1528 N N . MET A 1 198 ? 18.868 10.360 -18.929 1.00 79.88 198 MET A N 1
ATOM 1529 C CA . MET A 1 198 ? 17.996 10.128 -20.084 1.00 79.88 198 MET A CA 1
ATOM 1530 C C . MET A 1 198 ? 16.569 10.627 -19.834 1.00 79.88 198 MET A C 1
ATOM 1532 O O . MET A 1 198 ? 16.013 11.318 -20.682 1.00 79.88 198 MET A O 1
ATOM 1536 N N . VAL A 1 199 ? 15.990 10.321 -18.676 1.00 80.50 199 VAL A N 1
ATOM 1537 C CA . VAL A 1 199 ? 14.612 10.707 -18.369 1.00 80.50 199 VAL A CA 1
ATOM 1538 C C . VAL A 1 199 ? 14.477 12.216 -18.200 1.00 80.50 199 VAL A C 1
ATOM 1540 O O . VAL A 1 199 ? 13.583 12.810 -18.800 1.00 80.50 199 VAL A O 1
ATOM 1543 N N . ILE A 1 200 ? 15.364 12.853 -17.436 1.00 82.44 200 ILE A N 1
ATOM 1544 C CA . ILE A 1 200 ? 15.300 14.299 -17.184 1.00 82.44 200 ILE A CA 1
ATOM 1545 C C . ILE A 1 200 ? 15.456 15.085 -18.489 1.00 82.44 200 ILE A C 1
ATOM 1547 O O . ILE A 1 200 ? 14.658 15.986 -18.744 1.00 82.44 200 ILE A O 1
ATOM 1551 N N . ASP A 1 201 ? 16.417 14.702 -19.333 1.00 85.75 201 ASP A N 1
ATOM 1552 C CA . ASP A 1 201 ? 16.720 15.407 -20.584 1.00 85.75 201 ASP A CA 1
ATOM 1553 C C . ASP A 1 201 ? 15.602 15.264 -21.637 1.00 85.75 201 ASP A C 1
ATOM 1555 O O . ASP A 1 201 ? 15.534 16.060 -22.572 1.00 85.75 201 ASP A O 1
ATOM 1559 N N . ASN A 1 202 ? 14.726 14.258 -21.508 1.00 85.88 202 ASN A N 1
ATOM 1560 C CA . ASN A 1 202 ? 13.695 13.945 -22.505 1.00 85.88 202 ASN A CA 1
ATOM 1561 C C . ASN A 1 202 ? 12.254 14.109 -22.006 1.00 85.88 202 ASN A C 1
ATOM 1563 O O . ASN A 1 202 ? 11.324 13.921 -22.792 1.00 85.88 202 ASN A O 1
ATOM 1567 N N . THR A 1 203 ? 12.048 14.448 -20.732 1.00 87.19 203 THR A N 1
ATOM 1568 C CA . THR A 1 203 ? 10.710 14.685 -20.177 1.00 87.19 203 THR A CA 1
ATOM 1569 C C . THR A 1 203 ? 10.226 16.083 -20.543 1.00 87.19 203 THR A C 1
ATOM 1571 O O . THR A 1 203 ? 10.903 17.077 -20.286 1.00 87.19 203 THR A O 1
ATOM 1574 N N . ASN A 1 204 ? 9.016 16.162 -21.090 1.00 91.62 204 ASN A N 1
ATOM 1575 C CA . ASN A 1 204 ? 8.370 17.416 -21.454 1.00 91.62 204 ASN A CA 1
ATOM 1576 C C . ASN A 1 204 ? 7.314 17.808 -20.409 1.00 91.62 204 ASN A C 1
ATOM 1578 O O . ASN A 1 204 ? 7.009 17.076 -19.464 1.00 91.62 204 ASN A O 1
ATOM 1582 N N . LEU A 1 205 ? 6.710 18.990 -20.580 1.00 90.06 205 LEU A N 1
ATOM 1583 C CA . LEU A 1 205 ? 5.577 19.404 -19.742 1.00 90.06 205 LEU A CA 1
ATOM 1584 C C . LEU A 1 205 ? 4.421 18.388 -19.820 1.00 90.06 205 LEU A C 1
ATOM 1586 O O . LEU A 1 205 ? 3.787 18.090 -18.807 1.00 90.06 205 LEU A O 1
ATOM 1590 N N . TRP A 1 206 ? 4.194 17.848 -21.020 1.00 90.50 206 TRP A N 1
ATOM 1591 C CA . TRP A 1 206 ? 3.249 16.778 -21.314 1.00 90.50 206 TRP A CA 1
ATOM 1592 C C . TRP A 1 206 ? 3.972 15.669 -22.079 1.00 90.50 206 TRP A C 1
ATOM 1594 O O . TRP A 1 206 ? 4.521 15.927 -23.150 1.00 90.50 206 TRP A O 1
ATOM 1604 N N . GLY A 1 207 ? 3.987 14.460 -21.520 1.00 87.69 207 GLY A N 1
ATOM 1605 C CA . GLY A 1 207 ? 4.739 13.325 -22.055 1.00 87.69 207 GLY A CA 1
ATOM 1606 C C . GLY A 1 207 ? 6.252 13.568 -22.138 1.00 87.69 207 GLY A C 1
ATOM 1607 O O . GLY A 1 207 ? 6.854 14.209 -21.275 1.00 87.69 207 GLY A O 1
ATOM 1608 N N . HIS A 1 208 ? 6.865 13.065 -23.202 1.00 87.56 208 HIS A N 1
ATOM 1609 C CA . HIS A 1 208 ? 8.308 13.067 -23.429 1.00 87.56 208 HIS A CA 1
ATOM 1610 C C . HIS A 1 208 ? 8.623 13.159 -24.930 1.00 87.56 208 HIS A C 1
ATOM 1612 O O . HIS A 1 208 ? 7.745 13.125 -25.791 1.00 87.56 208 HIS A O 1
ATOM 1618 N N . THR A 1 209 ? 9.898 13.308 -25.276 1.00 87.62 209 THR A N 1
ATOM 1619 C CA . THR A 1 209 ? 10.337 13.338 -26.677 1.00 87.62 209 THR A CA 1
ATOM 1620 C C . THR A 1 209 ? 10.124 11.971 -27.332 1.00 87.62 209 THR A C 1
ATOM 1622 O O . THR A 1 209 ? 10.781 11.011 -26.936 1.00 87.62 209 THR A O 1
ATOM 1625 N N . ALA A 1 210 ? 9.273 11.868 -28.360 1.00 82.12 210 ALA A N 1
ATOM 1626 C CA . ALA A 1 210 ? 8.876 10.591 -28.983 1.00 82.12 210 ALA A CA 1
ATOM 1627 C C . ALA A 1 210 ? 10.062 9.665 -29.337 1.00 82.12 210 ALA A C 1
ATOM 1629 O O . ALA A 1 210 ? 10.075 8.486 -28.982 1.00 82.12 210 ALA A O 1
ATOM 1630 N N . ASN A 1 211 ? 11.125 10.230 -29.920 1.00 82.06 211 ASN A N 1
ATOM 1631 C CA . ASN A 1 211 ? 12.321 9.486 -30.334 1.00 82.06 211 ASN A CA 1
ATOM 1632 C C . ASN A 1 211 ? 13.188 8.961 -29.176 1.00 82.06 211 ASN A C 1
ATOM 1634 O O . ASN A 1 211 ? 14.112 8.186 -29.414 1.00 82.06 211 ASN A O 1
ATOM 1638 N N . SER A 1 212 ? 12.935 9.393 -27.938 1.00 77.56 212 SER A N 1
ATOM 1639 C CA . SER A 1 212 ? 13.688 8.940 -26.760 1.00 77.56 212 SER A CA 1
ATOM 1640 C C . SER A 1 212 ? 13.218 7.581 -26.232 1.00 77.56 212 SER A C 1
ATOM 1642 O O . SER A 1 212 ? 13.924 6.947 -25.444 1.00 77.56 212 SER A O 1
ATOM 1644 N N . THR A 1 213 ? 12.049 7.120 -26.684 1.00 76.75 213 THR A N 1
ATOM 1645 C CA . THR A 1 213 ? 11.444 5.865 -26.239 1.00 76.75 213 THR A CA 1
ATOM 1646 C C . THR A 1 213 ? 12.144 4.639 -26.802 1.00 76.75 213 THR A C 1
ATOM 1648 O O . THR A 1 213 ? 12.905 4.685 -27.770 1.00 76.75 213 THR A O 1
ATOM 1651 N N . TYR A 1 214 ? 11.814 3.487 -26.222 1.00 74.44 214 TYR A N 1
ATOM 1652 C CA . TYR A 1 214 ? 12.124 2.186 -26.801 1.00 74.44 214 TYR A CA 1
ATOM 1653 C C . TYR A 1 214 ? 11.549 2.034 -28.222 1.00 74.44 214 TYR A C 1
ATOM 1655 O O . TYR A 1 214 ? 12.190 1.430 -29.077 1.00 74.44 214 TYR A O 1
ATOM 1663 N N . TRP A 1 215 ? 10.378 2.623 -28.478 1.00 73.19 215 TRP A N 1
ATOM 1664 C CA . TRP A 1 215 ? 9.679 2.571 -29.763 1.00 73.19 215 TRP A CA 1
ATOM 1665 C C . TRP A 1 215 ? 10.274 3.513 -30.825 1.00 73.19 215 TRP A C 1
ATOM 1667 O O . TRP A 1 215 ? 9.900 3.432 -31.996 1.00 73.19 215 TRP A O 1
ATOM 1677 N N . GLY A 1 216 ? 11.216 4.387 -30.449 1.00 77.00 216 GLY A N 1
ATOM 1678 C CA . GLY A 1 216 ? 11.887 5.313 -31.359 1.00 77.00 216 GLY A CA 1
ATOM 1679 C C . GLY A 1 216 ? 10.889 6.195 -32.110 1.00 77.00 216 GLY A C 1
ATOM 1680 O O . GLY A 1 216 ? 10.025 6.821 -31.506 1.00 77.00 216 GLY A O 1
ATOM 1681 N N . SER A 1 217 ? 10.967 6.210 -33.441 1.00 77.38 217 SER A N 1
ATOM 1682 C CA . SER A 1 217 ? 10.046 6.976 -34.294 1.00 77.38 217 SER A CA 1
ATOM 1683 C C . SER A 1 217 ? 8.591 6.494 -34.250 1.00 77.38 217 SER A C 1
ATOM 1685 O O . SER A 1 217 ? 7.714 7.189 -34.755 1.00 77.38 217 SER A O 1
ATOM 1687 N N . SER A 1 218 ? 8.331 5.313 -33.675 1.00 72.56 218 SER A N 1
ATOM 1688 C CA . SER A 1 218 ? 6.978 4.773 -33.474 1.00 72.56 218 SER A CA 1
ATOM 1689 C C . SER A 1 218 ? 6.390 5.124 -32.102 1.00 72.56 218 SER A C 1
ATOM 1691 O O . SER A 1 218 ? 5.269 4.716 -31.811 1.00 72.56 218 SER A O 1
ATOM 1693 N N . GLY A 1 219 ? 7.135 5.839 -31.250 1.00 74.50 219 GLY A N 1
ATOM 1694 C CA . GLY A 1 219 ? 6.644 6.309 -29.956 1.00 74.50 219 GLY A CA 1
ATOM 1695 C C . GLY A 1 219 ? 5.601 7.414 -30.110 1.00 74.50 219 GLY A C 1
ATOM 1696 O O . GLY A 1 219 ? 5.720 8.281 -30.977 1.00 74.50 219 GLY A O 1
ATOM 1697 N N . LEU A 1 220 ? 4.588 7.399 -29.247 1.00 79.31 220 LEU A N 1
ATOM 1698 C CA . LEU A 1 220 ? 3.533 8.413 -29.217 1.00 79.31 220 LEU A CA 1
ATOM 1699 C C . LEU A 1 220 ? 4.021 9.721 -28.575 1.00 79.31 220 LEU A C 1
ATOM 1701 O O . LEU A 1 220 ? 3.414 10.773 -28.782 1.00 79.31 220 LEU A O 1
ATOM 1705 N N . GLY A 1 221 ? 5.111 9.665 -27.801 1.00 82.69 221 GLY A N 1
ATOM 1706 C CA . GLY A 1 221 ? 5.627 10.800 -27.033 1.00 82.69 221 GLY A CA 1
ATOM 1707 C C . GLY A 1 221 ? 4.801 11.087 -25.778 1.00 82.69 221 GLY A C 1
ATOM 1708 O O . GLY A 1 221 ? 4.960 12.140 -25.164 1.00 82.69 221 GLY A O 1
ATOM 1709 N N . ASN A 1 222 ? 3.889 10.183 -25.412 1.00 84.56 222 ASN A N 1
ATOM 1710 C CA . ASN A 1 222 ? 3.098 10.190 -24.183 1.00 84.56 222 ASN A CA 1
ATOM 1711 C C . ASN A 1 222 ? 2.381 8.841 -24.043 1.00 84.56 222 ASN A C 1
ATOM 1713 O O . ASN A 1 222 ? 1.818 8.345 -25.019 1.00 84.56 222 ASN A O 1
ATOM 1717 N N . SER A 1 223 ? 2.295 8.315 -22.819 1.00 84.00 223 SER A N 1
ATOM 1718 C CA . SER A 1 223 ? 1.543 7.098 -22.507 1.00 84.00 223 SER A CA 1
ATOM 1719 C C . SER A 1 223 ? 2.017 5.924 -23.360 1.00 84.00 223 SER A C 1
ATOM 1721 O O . SER A 1 223 ? 1.204 5.203 -23.934 1.00 84.00 223 SER A O 1
ATOM 1723 N N . ASP A 1 224 ? 3.332 5.745 -23.447 1.00 77.69 224 ASP A N 1
ATOM 1724 C CA . ASP A 1 224 ? 3.987 4.697 -24.234 1.00 77.69 224 ASP A CA 1
ATOM 1725 C C . ASP A 1 224 ? 4.088 3.366 -23.460 1.00 77.69 224 ASP A C 1
ATOM 1727 O O . ASP A 1 224 ? 4.601 2.366 -23.972 1.00 77.69 224 ASP A O 1
ATOM 1731 N N . GLY A 1 225 ? 3.539 3.336 -22.237 1.00 76.81 225 GLY A N 1
ATOM 1732 C CA . GLY A 1 225 ? 3.310 2.131 -21.440 1.00 76.81 225 GLY A CA 1
ATOM 1733 C C . GLY A 1 225 ? 4.406 1.839 -20.422 1.00 76.81 225 GLY A C 1
ATOM 1734 O O . GLY A 1 225 ? 4.513 0.700 -19.964 1.00 76.81 225 GLY A O 1
ATOM 1735 N N . TYR A 1 226 ? 5.242 2.832 -20.102 1.00 78.56 226 TYR A N 1
ATOM 1736 C CA . TYR A 1 226 ? 6.249 2.725 -19.044 1.00 78.56 226 TYR A CA 1
ATOM 1737 C C . TYR A 1 226 ? 5.586 2.663 -17.667 1.00 78.56 226 TYR A C 1
ATOM 1739 O O . TYR A 1 226 ? 6.047 1.934 -16.797 1.00 78.56 226 TYR A O 1
ATOM 1747 N N . ILE A 1 227 ? 4.464 3.361 -17.494 1.00 83.31 227 ILE A N 1
ATOM 1748 C CA . ILE A 1 227 ? 3.543 3.229 -16.373 1.00 83.31 227 ILE A CA 1
ATOM 1749 C C . ILE A 1 227 ? 2.212 2.721 -16.916 1.00 83.31 227 ILE A C 1
ATOM 1751 O O . ILE A 1 227 ? 1.539 3.377 -17.709 1.00 83.31 227 ILE A O 1
ATOM 1755 N N . THR A 1 228 ? 1.812 1.532 -16.482 1.00 84.12 228 THR A N 1
ATOM 1756 C CA . THR A 1 228 ? 0.625 0.872 -17.016 1.00 84.12 228 THR A CA 1
ATOM 1757 C C . THR A 1 228 ? -0.079 -0.006 -15.983 1.00 84.12 228 THR A C 1
ATOM 1759 O O . THR A 1 228 ? 0.449 -0.317 -14.914 1.00 84.12 228 THR A O 1
ATOM 1762 N N . LEU A 1 229 ? -1.312 -0.398 -16.297 1.00 84.69 229 LEU A N 1
ATOM 1763 C CA . LEU A 1 229 ? -2.045 -1.436 -15.578 1.00 84.69 229 LEU A CA 1
ATOM 1764 C C . LEU A 1 229 ? -1.493 -2.833 -15.921 1.00 84.69 229 LEU A C 1
ATOM 1766 O O . LEU A 1 229 ? -0.684 -2.974 -16.838 1.00 84.69 229 LEU A O 1
ATOM 1770 N N . PRO A 1 230 ? -1.885 -3.898 -15.191 1.00 82.94 230 PRO A N 1
ATOM 1771 C CA . PRO A 1 230 ? -1.421 -5.249 -15.481 1.00 82.94 230 PRO A CA 1
ATOM 1772 C C . PRO A 1 230 ? -1.600 -5.610 -16.953 1.00 82.94 230 PRO A C 1
ATOM 1774 O O . PRO A 1 230 ? -2.677 -5.417 -17.515 1.00 82.94 230 PRO A O 1
ATOM 1777 N N . LEU A 1 231 ? -0.571 -6.218 -17.547 1.00 77.75 231 LEU A N 1
ATOM 1778 C CA . LEU A 1 231 ? -0.612 -6.686 -18.934 1.00 77.75 231 LEU A CA 1
ATOM 1779 C C . LEU A 1 231 ? -1.845 -7.559 -19.204 1.00 77.75 231 LEU A C 1
ATOM 1781 O O . LEU A 1 231 ? -2.462 -7.441 -20.254 1.00 77.75 231 LEU A O 1
ATOM 1785 N N . THR A 1 232 ? -2.232 -8.380 -18.225 1.00 79.88 232 THR A N 1
ATOM 1786 C CA . THR A 1 232 ? -3.417 -9.244 -18.271 1.00 79.88 232 THR A CA 1
ATOM 1787 C C . THR A 1 232 ? -4.726 -8.478 -18.456 1.00 79.88 232 THR A C 1
ATOM 1789 O O . THR A 1 232 ? -5.641 -9.006 -19.079 1.00 79.88 232 THR A O 1
ATOM 1792 N N . PHE A 1 233 ? -4.837 -7.244 -17.956 1.00 78.38 233 PHE A N 1
ATOM 1793 C CA . PHE A 1 233 ? -6.016 -6.405 -18.192 1.00 78.38 233 PHE A CA 1
ATOM 1794 C C . PHE A 1 233 ? -6.039 -5.909 -19.632 1.00 78.38 233 PHE A C 1
ATOM 1796 O O . PHE A 1 233 ? -7.076 -5.956 -20.283 1.00 78.38 233 PHE A O 1
ATOM 1803 N N . ILE A 1 234 ? -4.889 -5.480 -20.146 1.00 80.75 234 ILE A N 1
ATOM 1804 C CA . ILE A 1 234 ? -4.770 -4.923 -21.495 1.00 80.75 234 ILE A CA 1
ATOM 1805 C C . ILE A 1 234 ? -5.037 -6.006 -22.540 1.00 80.75 234 ILE A C 1
ATOM 1807 O O . ILE A 1 234 ? -5.851 -5.811 -23.441 1.00 80.75 234 ILE A O 1
ATOM 1811 N N . THR A 1 235 ? -4.399 -7.170 -22.387 1.00 81.44 235 THR A N 1
ATOM 1812 C CA . THR A 1 235 ? -4.591 -8.310 -23.290 1.00 81.44 235 THR A CA 1
ATOM 1813 C C . THR A 1 235 ? -5.977 -8.927 -23.136 1.00 81.44 235 THR A C 1
ATOM 1815 O O . THR A 1 235 ? -6.601 -9.252 -24.141 1.00 81.44 235 THR A O 1
ATOM 1818 N N . GLY A 1 236 ? -6.496 -9.035 -21.907 1.00 81.44 236 GLY A N 1
ATOM 1819 C CA . GLY A 1 236 ? -7.836 -9.560 -21.638 1.00 81.44 236 GLY A CA 1
ATOM 1820 C C . GLY A 1 236 ? -8.964 -8.689 -22.199 1.00 81.44 236 GLY A C 1
ATOM 1821 O O . GLY A 1 236 ? -9.985 -9.220 -22.623 1.00 81.44 236 GLY A O 1
ATOM 1822 N N . LEU A 1 237 ? -8.772 -7.366 -22.246 1.00 81.88 237 LEU A N 1
ATOM 1823 C CA . LEU A 1 237 ? -9.717 -6.409 -22.837 1.00 81.88 237 LEU A CA 1
ATOM 1824 C C . LEU A 1 237 ? -9.478 -6.159 -24.338 1.00 81.88 237 LEU A C 1
ATOM 1826 O O . LEU A 1 237 ? -10.229 -5.403 -24.950 1.00 81.88 237 LEU A O 1
ATOM 1830 N N . GLY A 1 238 ? -8.450 -6.773 -24.937 1.00 79.62 238 GLY A N 1
ATOM 1831 C CA . GLY A 1 238 ? -8.127 -6.616 -26.358 1.00 79.62 238 GLY A CA 1
ATOM 1832 C C . GLY A 1 238 ? -7.742 -5.187 -26.758 1.00 79.62 238 GLY A C 1
ATOM 1833 O O . GLY A 1 238 ? -8.029 -4.769 -27.879 1.00 79.62 238 GLY A O 1
ATOM 1834 N N . LEU A 1 239 ? -7.138 -4.416 -25.847 1.00 81.75 239 LEU A N 1
ATOM 1835 C CA . LEU A 1 239 ? -6.814 -3.008 -26.090 1.00 81.75 239 LEU A CA 1
ATOM 1836 C C . LEU A 1 239 ? -5.585 -2.875 -27.012 1.00 81.75 239 LEU A C 1
ATOM 1838 O O . LEU A 1 239 ? -4.571 -3.536 -26.767 1.00 81.75 239 LEU A O 1
ATOM 1842 N N . PRO A 1 240 ? -5.624 -2.005 -28.040 1.00 77.56 240 PRO A N 1
ATOM 1843 C CA . PRO A 1 240 ? -4.558 -1.865 -29.034 1.00 77.56 240 PRO A CA 1
ATOM 1844 C C . PRO A 1 240 ? -3.426 -0.949 -28.537 1.00 77.56 240 PRO A C 1
ATOM 1846 O O . PRO A 1 240 ? -3.059 0.022 -29.194 1.00 77.56 240 PRO A O 1
ATOM 1849 N N . PHE A 1 241 ? -2.899 -1.217 -27.344 1.00 76.69 241 PHE A N 1
ATOM 1850 C CA . PHE A 1 241 ? -1.826 -0.421 -26.751 1.00 76.69 241 PHE A CA 1
ATOM 1851 C C . PHE A 1 241 ? -0.439 -0.946 -27.122 1.00 76.69 241 PHE A C 1
ATOM 1853 O O . PHE A 1 241 ? -0.274 -2.157 -27.287 1.00 76.69 241 PHE A O 1
ATOM 1860 N N . PRO A 1 242 ? 0.585 -0.072 -27.199 1.00 68.62 242 PRO A N 1
ATOM 1861 C CA . PRO A 1 242 ? 1.965 -0.526 -27.270 1.00 68.62 242 PRO A CA 1
ATOM 1862 C C . PRO A 1 242 ? 2.288 -1.304 -25.989 1.00 68.62 242 PRO A C 1
ATOM 1864 O O . PRO A 1 242 ? 2.143 -0.799 -24.872 1.00 68.62 242 PRO A O 1
ATOM 1867 N N . LEU A 1 243 ? 2.672 -2.568 -26.161 1.00 67.38 243 LEU A N 1
ATOM 1868 C CA . LEU A 1 243 ? 2.995 -3.494 -25.083 1.00 67.38 243 LEU A CA 1
ATOM 1869 C C . LEU A 1 243 ? 4.456 -3.902 -25.195 1.00 67.38 243 LEU A C 1
ATOM 1871 O O . LEU A 1 243 ? 4.892 -4.415 -26.222 1.00 67.38 243 LEU A O 1
ATOM 1875 N N . PHE A 1 244 ? 5.200 -3.749 -24.106 1.00 65.12 244 PHE A N 1
ATOM 1876 C CA . PHE A 1 244 ? 6.555 -4.277 -24.001 1.00 65.12 244 PHE A CA 1
ATOM 1877 C C . PHE A 1 244 ? 6.519 -5.814 -23.934 1.00 65.12 244 PHE A C 1
ATOM 1879 O O . PHE A 1 244 ? 6.449 -6.383 -22.843 1.00 65.12 244 PHE A O 1
ATOM 1886 N N . TYR A 1 245 ? 6.533 -6.490 -25.085 1.00 42.53 245 TYR A N 1
ATOM 1887 C CA . TYR A 1 245 ? 6.545 -7.953 -25.177 1.00 42.53 245 TYR A CA 1
ATOM 1888 C C . TYR A 1 245 ? 7.983 -8.485 -25.282 1.00 42.53 245 TYR A C 1
ATOM 1890 O O . TYR A 1 245 ? 8.778 -7.984 -26.071 1.00 42.53 245 TYR A O 1
ATOM 1898 N N . GLY A 1 246 ? 8.322 -9.514 -24.499 1.00 37.66 246 GLY A N 1
ATOM 1899 C CA . GLY A 1 246 ? 9.503 -10.361 -24.739 1.00 37.66 246 GLY A CA 1
ATOM 1900 C C . GLY A 1 246 ? 10.898 -9.775 -24.469 1.00 37.66 246 GLY A C 1
ATOM 1901 O O . GLY A 1 246 ? 11.876 -10.456 -24.753 1.00 37.66 246 GLY A O 1
ATOM 1902 N N . ILE A 1 247 ? 11.036 -8.565 -23.914 1.00 32.81 247 ILE A N 1
ATOM 1903 C CA . ILE A 1 247 ? 12.352 -7.932 -23.690 1.00 32.81 247 ILE A CA 1
ATOM 1904 C C . ILE A 1 247 ? 12.513 -7.589 -22.214 1.00 32.81 247 ILE A C 1
ATOM 1906 O O . ILE A 1 247 ? 12.292 -6.468 -21.765 1.00 32.81 247 ILE A O 1
ATOM 1910 N N . LEU A 1 248 ? 12.923 -8.603 -21.463 1.00 38.56 248 LEU A N 1
ATOM 1911 C CA . LEU A 1 248 ? 13.459 -8.508 -20.104 1.00 38.56 248 LEU A CA 1
ATOM 1912 C C . LEU A 1 248 ? 14.937 -8.065 -20.120 1.00 38.56 248 LEU A C 1
ATOM 1914 O O . LEU A 1 248 ? 15.751 -8.573 -19.360 1.00 38.56 248 LEU A O 1
ATOM 1918 N N . VAL A 1 249 ? 15.347 -7.243 -21.094 1.00 43.91 249 VAL A N 1
ATOM 1919 C CA . VAL A 1 249 ? 16.776 -7.047 -21.355 1.00 43.91 249 VAL A CA 1
ATOM 1920 C C . VAL A 1 249 ? 17.075 -5.590 -21.688 1.00 43.91 249 VAL A C 1
ATOM 1922 O O . VAL A 1 249 ? 16.857 -5.106 -22.797 1.00 43.91 249 VAL A O 1
ATOM 1925 N N . THR A 1 250 ? 17.641 -4.915 -20.688 1.00 44.38 250 THR A N 1
ATOM 1926 C CA . THR A 1 250 ? 18.349 -3.621 -20.689 1.00 44.38 250 THR A CA 1
ATOM 1927 C C . THR A 1 250 ? 17.515 -2.352 -20.488 1.00 44.38 250 THR A C 1
ATOM 1929 O O . THR A 1 250 ? 17.539 -1.824 -19.386 1.00 44.38 250 THR A O 1
ATOM 1932 N N . LYS A 1 251 ? 16.785 -1.800 -21.467 1.00 45.09 251 LYS A N 1
ATOM 1933 C CA . LYS A 1 251 ? 16.183 -0.450 -21.294 1.00 45.09 251 LYS A CA 1
ATOM 1934 C C . LYS A 1 251 ? 14.938 -0.402 -20.404 1.00 45.09 251 LYS A C 1
ATOM 1936 O O . LYS A 1 251 ? 14.789 0.541 -19.630 1.00 45.09 251 LYS A O 1
ATOM 1941 N N . LYS A 1 252 ? 14.054 -1.401 -20.509 1.00 45.19 252 LYS A N 1
ATOM 1942 C CA . LYS A 1 252 ? 12.852 -1.485 -19.667 1.00 45.19 252 LYS A CA 1
ATOM 1943 C C . LYS A 1 252 ? 13.238 -1.706 -18.212 1.00 45.19 252 LYS A C 1
ATOM 1945 O O . LYS A 1 252 ? 12.772 -0.962 -17.365 1.00 45.19 252 LYS A O 1
ATOM 1950 N N . ASP A 1 253 ? 14.168 -2.620 -17.938 1.00 48.53 253 ASP A N 1
ATOM 1951 C CA . ASP A 1 253 ? 14.610 -2.864 -16.564 1.00 48.53 253 ASP A CA 1
ATOM 1952 C C . ASP A 1 253 ? 15.302 -1.650 -15.947 1.00 48.53 253 ASP A C 1
ATOM 1954 O O . ASP A 1 253 ? 15.144 -1.361 -14.768 1.00 48.53 253 ASP A O 1
ATOM 1958 N N . VAL A 1 254 ? 16.017 -0.868 -16.750 1.00 50.84 254 VAL A N 1
ATOM 1959 C CA . VAL A 1 254 ? 16.661 0.361 -16.284 1.00 50.84 254 VAL A CA 1
ATOM 1960 C C . VAL A 1 254 ? 15.643 1.417 -15.809 1.00 50.84 254 VAL A C 1
ATOM 1962 O O . VAL A 1 254 ? 15.939 2.147 -14.864 1.00 50.84 254 VAL A O 1
ATOM 1965 N N . ILE A 1 255 ? 14.432 1.459 -16.377 1.00 51.44 255 ILE A N 1
ATOM 1966 C CA . ILE A 1 255 ? 13.350 2.368 -15.949 1.00 51.44 255 ILE A CA 1
ATOM 1967 C C . ILE A 1 255 ? 12.414 1.702 -14.917 1.00 51.44 255 ILE A C 1
ATOM 1969 O O . ILE A 1 255 ? 12.064 2.331 -13.923 1.00 51.44 255 ILE A O 1
ATOM 1973 N N . ASP A 1 256 ? 12.062 0.424 -15.078 1.00 50.72 256 ASP A N 1
ATOM 1974 C CA . ASP A 1 256 ? 11.157 -0.309 -14.176 1.00 50.72 256 ASP A CA 1
ATOM 1975 C C . ASP A 1 256 ? 11.828 -0.747 -12.854 1.00 50.72 256 ASP A C 1
ATOM 1977 O O . ASP A 1 256 ? 11.200 -0.669 -11.792 1.00 50.72 256 ASP A O 1
ATOM 1981 N N . TYR A 1 257 ? 13.086 -1.215 -12.885 1.00 51.28 257 TYR A N 1
ATOM 1982 C CA . TYR A 1 257 ? 13.781 -1.774 -11.708 1.00 51.28 257 TYR A CA 1
ATOM 1983 C C . TYR A 1 257 ? 14.634 -0.768 -10.944 1.00 51.28 257 TYR A C 1
ATOM 1985 O O . TYR A 1 257 ? 14.850 -0.961 -9.745 1.00 51.28 257 TYR A O 1
ATOM 1993 N N . PHE A 1 258 ? 15.150 0.264 -11.611 1.00 57.44 258 PHE A N 1
ATOM 1994 C CA . PHE A 1 258 ? 16.221 1.081 -11.038 1.00 57.44 258 PHE A CA 1
ATOM 1995 C C . PHE A 1 258 ? 15.869 2.555 -10.890 1.00 57.44 258 PHE A C 1
ATOM 1997 O O . PHE A 1 258 ? 16.507 3.241 -10.096 1.00 57.44 258 PHE A O 1
ATOM 2004 N N . LEU A 1 259 ? 14.825 3.039 -11.557 1.00 68.38 259 LEU A N 1
ATOM 2005 C CA . LEU A 1 259 ? 14.415 4.429 -11.460 1.00 68.38 259 LEU A CA 1
ATOM 2006 C C . LEU A 1 259 ? 13.360 4.624 -10.350 1.00 68.38 259 LEU A C 1
ATOM 2008 O O . LEU A 1 259 ? 12.466 3.783 -10.203 1.00 68.38 259 LEU A O 1
ATOM 2012 N N . PRO A 1 260 ? 13.415 5.724 -9.580 1.00 75.75 260 PRO A N 1
ATOM 2013 C CA . PRO A 1 260 ? 12.308 6.143 -8.724 1.00 75.75 260 PRO A CA 1
ATOM 2014 C C . PRO A 1 260 ? 11.031 6.444 -9.526 1.00 75.75 260 PRO A C 1
ATOM 2016 O O . PRO A 1 260 ? 11.092 7.062 -10.593 1.00 75.75 260 PRO A O 1
ATOM 2019 N N . GLY A 1 261 ? 9.868 6.075 -8.982 1.00 77.25 261 GLY A N 1
ATOM 2020 C CA . GLY A 1 261 ? 8.563 6.213 -9.636 1.00 77.25 261 GLY A CA 1
ATOM 2021 C C . GLY A 1 261 ? 8.202 7.615 -10.105 1.00 77.25 261 GLY A C 1
ATOM 2022 O O . GLY A 1 261 ? 7.515 7.753 -11.114 1.00 77.25 261 GLY A O 1
ATOM 2023 N N . ILE A 1 262 ? 8.700 8.658 -9.434 1.00 82.75 262 ILE A N 1
ATOM 2024 C CA . ILE A 1 262 ? 8.508 10.049 -9.876 1.00 82.75 262 ILE A CA 1
ATOM 2025 C C . ILE A 1 262 ? 9.018 10.281 -11.299 1.00 82.75 262 ILE A C 1
ATOM 2027 O O . ILE A 1 262 ? 8.381 10.990 -12.072 1.00 82.75 262 ILE A O 1
ATOM 2031 N N . PHE A 1 263 ? 10.135 9.659 -11.666 1.00 82.44 263 PHE A N 1
ATOM 2032 C CA . PHE A 1 263 ? 10.716 9.819 -12.988 1.00 82.44 263 PHE A CA 1
ATOM 2033 C C . PHE A 1 263 ? 10.029 8.903 -13.999 1.00 82.44 263 PHE A C 1
ATOM 2035 O O . PHE A 1 263 ? 9.877 9.307 -15.140 1.00 82.44 263 PHE A O 1
ATOM 2042 N N . GLY A 1 264 ? 9.542 7.724 -13.594 1.00 81.19 264 GLY A N 1
ATOM 2043 C CA . GLY A 1 264 ? 8.715 6.877 -14.462 1.00 81.19 264 GLY A CA 1
ATOM 2044 C C . GLY A 1 264 ? 7.401 7.561 -14.858 1.00 81.19 264 GLY A C 1
ATOM 2045 O O . GLY A 1 264 ? 7.076 7.653 -16.037 1.00 81.19 264 GLY A O 1
ATOM 2046 N N . ILE A 1 265 ? 6.683 8.118 -13.877 1.00 85.38 265 ILE A N 1
ATOM 2047 C CA . ILE A 1 265 ? 5.452 8.896 -14.092 1.00 85.38 265 ILE A CA 1
ATOM 2048 C C . ILE A 1 265 ? 5.738 10.173 -14.885 1.00 85.38 265 ILE A C 1
ATOM 2050 O O . ILE A 1 265 ? 5.003 10.498 -15.817 1.00 85.38 265 ILE A O 1
ATOM 2054 N N . GLY A 1 266 ? 6.794 10.897 -14.504 1.00 86.88 266 GLY A N 1
ATOM 2055 C CA . GLY A 1 266 ? 7.214 12.115 -15.186 1.00 86.88 266 GLY A CA 1
ATOM 2056 C C . GLY A 1 266 ? 7.554 11.852 -16.646 1.00 86.88 266 GLY A C 1
ATOM 2057 O O . GLY A 1 266 ? 7.057 12.561 -17.506 1.00 86.88 266 GLY A O 1
ATOM 2058 N N . TYR A 1 267 ? 8.315 10.800 -16.937 1.00 86.00 267 TYR A N 1
ATOM 2059 C CA . TYR A 1 267 ? 8.662 10.432 -18.302 1.00 86.00 267 TYR A CA 1
ATOM 2060 C C . TYR A 1 267 ? 7.427 10.033 -19.111 1.00 86.00 267 TYR A C 1
ATOM 2062 O O . TYR A 1 267 ? 7.193 10.585 -20.180 1.00 86.00 267 TYR A O 1
ATOM 2070 N N . ASP A 1 268 ? 6.593 9.118 -18.608 1.00 85.75 268 ASP A N 1
ATOM 2071 C CA . ASP A 1 268 ? 5.500 8.574 -19.421 1.00 85.75 268 ASP A CA 1
ATOM 2072 C C . ASP A 1 268 ? 4.388 9.604 -19.688 1.00 85.75 268 ASP A C 1
ATOM 2074 O O . ASP A 1 268 ? 3.840 9.657 -20.790 1.00 85.75 268 ASP A O 1
ATOM 2078 N N . PHE A 1 269 ? 4.083 10.470 -18.713 1.00 89.94 269 PHE A N 1
ATOM 2079 C CA . PHE A 1 269 ? 2.937 11.389 -18.782 1.00 89.94 269 PHE A CA 1
ATOM 2080 C C . PHE A 1 269 ? 3.301 12.884 -18.747 1.00 89.94 269 PHE A C 1
ATOM 2082 O O . PHE A 1 269 ? 2.462 13.730 -19.065 1.00 89.94 269 PHE A O 1
ATOM 2089 N N . GLY A 1 270 ? 4.542 13.243 -18.424 1.00 90.31 270 GLY A N 1
ATOM 2090 C CA . GLY A 1 270 ? 5.042 14.621 -18.337 1.00 90.31 270 GLY A CA 1
ATOM 2091 C C . GLY A 1 270 ? 5.037 15.214 -16.925 1.00 90.31 270 GLY A C 1
ATOM 2092 O O . GLY A 1 270 ? 4.399 14.707 -15.994 1.00 90.31 270 GLY A O 1
ATOM 2093 N N . TYR A 1 271 ? 5.721 16.353 -16.763 1.00 88.62 271 TYR A N 1
ATOM 2094 C CA . TYR A 1 271 ? 5.835 17.048 -15.471 1.00 88.62 271 TYR A CA 1
ATOM 2095 C C . TYR A 1 271 ? 4.487 17.507 -14.897 1.00 88.62 271 TYR A C 1
ATOM 2097 O O . TYR A 1 271 ? 4.308 17.501 -13.677 1.00 88.62 271 TYR A O 1
ATOM 2105 N N . LEU A 1 272 ? 3.520 17.878 -15.746 1.00 90.81 272 LEU A N 1
ATOM 2106 C CA . LEU A 1 272 ? 2.192 18.286 -15.281 1.00 90.81 272 LEU A CA 1
ATOM 2107 C C . LEU A 1 272 ? 1.438 17.114 -14.635 1.00 90.81 272 LEU A C 1
ATOM 2109 O O . LEU A 1 272 ? 0.861 17.265 -13.559 1.00 90.81 272 LEU A O 1
ATOM 2113 N N . ALA A 1 273 ? 1.474 15.937 -15.263 1.00 88.81 273 ALA A N 1
ATOM 2114 C CA . ALA A 1 273 ? 0.848 14.732 -14.728 1.00 88.81 273 ALA A CA 1
ATOM 2115 C C . ALA A 1 273 ? 1.502 14.298 -13.407 1.00 88.81 273 ALA A C 1
ATOM 2117 O O . ALA A 1 273 ? 0.799 13.985 -12.445 1.00 88.81 273 ALA A O 1
ATOM 2118 N N . LEU A 1 274 ? 2.836 14.366 -13.326 1.00 89.50 274 LEU A N 1
ATOM 2119 C CA . LEU A 1 274 ? 3.573 14.128 -12.085 1.00 89.50 274 LEU A CA 1
ATOM 2120 C C . LEU A 1 274 ? 3.121 15.077 -10.963 1.00 89.50 274 LEU A C 1
ATOM 2122 O O . LEU A 1 274 ? 2.830 14.622 -9.856 1.00 89.50 274 LEU A O 1
ATOM 2126 N N . ALA A 1 275 ? 3.016 16.380 -11.243 1.00 89.88 275 ALA A N 1
ATOM 2127 C CA . ALA A 1 275 ? 2.563 17.365 -10.262 1.00 89.88 275 ALA A CA 1
ATOM 2128 C C . ALA A 1 275 ? 1.139 17.069 -9.763 1.00 89.88 275 ALA A C 1
ATOM 2130 O O . ALA A 1 275 ? 0.892 17.092 -8.556 1.00 89.88 275 ALA A O 1
ATOM 2131 N N . LEU A 1 276 ? 0.214 16.729 -10.667 1.00 92.56 276 LEU A N 1
ATOM 2132 C CA . LEU A 1 276 ? -1.159 16.355 -10.313 1.00 92.56 276 LEU A CA 1
ATOM 2133 C C . LEU A 1 276 ? -1.210 15.100 -9.434 1.00 92.56 276 LEU A C 1
ATOM 2135 O O . LEU A 1 276 ? -1.957 15.070 -8.456 1.00 92.56 276 LEU A O 1
ATOM 2139 N N . ILE A 1 277 ? -0.389 14.091 -9.734 1.00 91.06 277 ILE A N 1
ATOM 2140 C CA . ILE A 1 277 ? -0.299 12.869 -8.927 1.00 91.06 277 ILE A CA 1
ATOM 2141 C C . ILE A 1 277 ? 0.244 13.178 -7.528 1.00 91.06 277 ILE A C 1
ATOM 2143 O O . ILE A 1 277 ? -0.326 12.714 -6.542 1.00 91.06 277 ILE A O 1
ATOM 2147 N N . ILE A 1 278 ? 1.285 14.007 -7.406 1.00 91.12 278 ILE A N 1
ATOM 2148 C CA . ILE A 1 278 ? 1.816 14.419 -6.097 1.00 91.12 278 ILE A CA 1
ATOM 2149 C C . ILE A 1 278 ? 0.745 15.162 -5.287 1.00 91.12 278 ILE A C 1
ATOM 2151 O O . ILE A 1 278 ? 0.543 14.856 -4.110 1.00 91.12 278 ILE A O 1
ATOM 2155 N N . ILE A 1 279 ? 0.023 16.099 -5.911 1.00 94.31 279 ILE A N 1
ATOM 2156 C CA . ILE A 1 279 ? -1.079 16.826 -5.263 1.00 94.31 279 ILE A CA 1
ATOM 2157 C C . ILE A 1 279 ? -2.154 15.849 -4.780 1.00 94.31 279 ILE A C 1
ATOM 2159 O O . ILE A 1 279 ? -2.593 15.946 -3.633 1.00 94.31 279 ILE A O 1
ATOM 2163 N N . TRP A 1 280 ? -2.551 14.888 -5.617 1.00 94.56 280 TRP A N 1
ATOM 2164 C CA . TRP A 1 280 ? -3.538 13.872 -5.254 1.00 94.56 280 TRP A CA 1
ATOM 2165 C C . TRP A 1 280 ? -3.088 13.038 -4.052 1.00 94.56 280 TRP A C 1
ATOM 2167 O O . TRP A 1 280 ? -3.835 12.875 -3.091 1.00 94.56 280 TRP A O 1
ATOM 2177 N N . ILE A 1 281 ? -1.845 12.563 -4.057 1.00 94.56 281 ILE A N 1
ATOM 2178 C CA . ILE A 1 281 ? -1.277 11.755 -2.973 1.00 94.56 281 ILE A CA 1
ATOM 2179 C C . ILE A 1 281 ? -1.275 12.527 -1.655 1.00 94.56 281 ILE A C 1
ATOM 2181 O O . ILE A 1 281 ? -1.709 12.005 -0.624 1.00 94.56 281 ILE A O 1
ATOM 2185 N N . LEU A 1 282 ? -0.825 13.784 -1.684 1.00 95.25 282 LEU A N 1
ATOM 2186 C CA . LEU A 1 282 ? -0.853 14.652 -0.510 1.00 95.25 282 LEU A CA 1
ATOM 2187 C C . LEU A 1 282 ? -2.288 14.870 -0.025 1.00 95.25 282 LEU A C 1
ATOM 2189 O O . LEU A 1 282 ? -2.540 14.774 1.177 1.00 95.25 282 LEU A O 1
ATOM 2193 N N . ALA A 1 283 ? -3.235 15.096 -0.938 1.00 96.62 283 ALA A N 1
ATOM 2194 C CA . ALA A 1 283 ? -4.644 15.244 -0.598 1.00 96.62 283 ALA A CA 1
ATOM 2195 C C . ALA A 1 283 ? -5.193 13.990 0.101 1.00 96.62 283 ALA A C 1
ATOM 2197 O O . ALA A 1 283 ? -5.768 14.113 1.181 1.00 96.62 283 ALA A O 1
ATOM 2198 N N . VAL A 1 284 ? -4.954 12.790 -0.441 1.00 97.00 284 VAL A N 1
ATOM 2199 C CA . VAL A 1 284 ? -5.391 11.511 0.152 1.00 97.00 284 VAL A CA 1
ATOM 2200 C C . VAL A 1 284 ? -4.837 11.339 1.570 1.00 97.00 284 VAL A C 1
ATOM 2202 O O . VAL A 1 284 ? -5.592 11.032 2.497 1.00 97.00 284 VAL A O 1
ATOM 2205 N N . ILE A 1 285 ? -3.537 11.587 1.774 1.00 96.44 285 ILE A N 1
ATOM 2206 C CA . ILE A 1 285 ? -2.894 11.456 3.091 1.00 96.44 285 ILE A CA 1
ATOM 2207 C C . ILE A 1 285 ? -3.477 12.467 4.085 1.00 96.44 285 ILE A C 1
ATOM 2209 O O . ILE A 1 285 ? -3.859 12.094 5.198 1.00 96.44 285 ILE A O 1
ATOM 2213 N N . ILE A 1 286 ? -3.569 13.743 3.700 1.00 96.62 286 ILE A N 1
ATOM 2214 C CA . ILE A 1 286 ? -4.070 14.814 4.572 1.00 96.62 286 ILE A CA 1
ATOM 2215 C C . ILE A 1 286 ? -5.531 14.555 4.946 1.00 96.62 286 ILE A C 1
ATOM 2217 O O . ILE A 1 286 ? -5.873 14.582 6.130 1.00 96.62 286 ILE A O 1
ATOM 2221 N N . ILE A 1 287 ? -6.383 14.259 3.961 1.00 97.00 287 ILE A N 1
ATOM 2222 C CA . ILE A 1 287 ? -7.806 13.970 4.169 1.00 97.00 287 ILE A CA 1
ATOM 2223 C C . ILE A 1 287 ? -7.970 12.758 5.086 1.00 97.00 287 ILE A C 1
ATOM 2225 O O . ILE A 1 287 ? -8.718 12.831 6.064 1.00 97.00 287 ILE A O 1
ATOM 2229 N N . GLY A 1 288 ? -7.235 11.672 4.836 1.00 96.62 288 GLY A N 1
ATOM 2230 C CA . GLY A 1 288 ? -7.285 10.484 5.682 1.00 96.62 288 GLY A CA 1
ATOM 2231 C C . GLY A 1 288 ? -6.889 10.784 7.130 1.00 96.62 288 GLY A C 1
ATOM 2232 O O . GLY A 1 288 ? -7.608 10.399 8.052 1.00 96.62 288 GLY A O 1
ATOM 2233 N N . LEU A 1 289 ? -5.810 11.540 7.361 1.00 96.12 289 LEU A N 1
ATOM 2234 C CA . LEU A 1 289 ? -5.393 11.939 8.712 1.00 96.12 289 LEU A CA 1
ATOM 2235 C C . LEU A 1 289 ? -6.422 12.843 9.410 1.00 96.12 289 LEU A C 1
ATOM 2237 O O . LEU A 1 289 ? -6.631 12.718 10.620 1.00 96.12 289 LEU A O 1
ATOM 2241 N N . VAL A 1 290 ? -7.076 13.747 8.676 1.00 96.12 290 VAL A N 1
ATOM 2242 C CA . VAL A 1 290 ? -8.150 14.603 9.207 1.00 96.12 290 VAL A CA 1
ATOM 2243 C C . VAL A 1 290 ? -9.361 13.764 9.622 1.00 96.12 290 VAL A C 1
ATOM 2245 O O . VAL A 1 290 ? -9.874 13.935 10.731 1.00 96.12 290 VAL A O 1
ATOM 2248 N N . ILE A 1 291 ? -9.791 12.819 8.782 1.00 95.31 291 ILE A N 1
ATOM 2249 C CA . ILE A 1 291 ? -10.901 11.911 9.103 1.00 95.31 291 ILE A CA 1
ATOM 2250 C C . ILE A 1 291 ? -10.554 11.039 10.310 1.00 95.31 291 ILE A C 1
ATOM 2252 O O . ILE A 1 291 ? -11.394 10.840 11.186 1.00 95.31 291 ILE A O 1
ATOM 2256 N N . LEU A 1 292 ? -9.312 10.573 10.406 1.00 95.06 292 LEU A N 1
ATOM 2257 C CA . LEU A 1 292 ? -8.858 9.749 11.519 1.00 95.06 292 LEU A CA 1
ATOM 2258 C C . LEU A 1 292 ? -8.957 10.494 12.861 1.00 95.06 292 LEU A C 1
ATOM 2260 O O . LEU A 1 292 ? -9.443 9.939 13.846 1.00 95.06 292 LEU A O 1
ATOM 2264 N N . ARG A 1 293 ? -8.601 11.788 12.890 1.00 93.19 293 ARG A N 1
ATOM 2265 C CA . ARG A 1 293 ? -8.824 12.652 14.067 1.00 93.19 293 ARG A CA 1
ATOM 2266 C C . ARG A 1 293 ? -10.309 12.810 14.388 1.00 93.19 293 ARG A C 1
ATOM 2268 O O . ARG A 1 293 ? -10.687 12.758 15.555 1.00 93.19 293 ARG A O 1
ATOM 2275 N N . LYS A 1 294 ? -11.159 12.973 13.369 1.00 94.06 294 LYS A N 1
ATOM 2276 C CA . LYS A 1 294 ? -12.616 13.041 13.556 1.00 94.06 294 LYS A CA 1
ATOM 2277 C C . LYS A 1 294 ? -13.156 11.751 14.179 1.00 94.06 294 LYS A C 1
ATOM 2279 O O . LYS A 1 294 ? -13.944 11.824 15.115 1.00 94.06 294 LYS A O 1
ATOM 2284 N N . TYR A 1 295 ? -12.713 10.587 13.706 1.00 93.38 295 TYR A N 1
ATOM 2285 C CA . TYR A 1 295 ? -13.113 9.294 14.266 1.00 93.38 295 TYR A CA 1
ATOM 2286 C C . TYR A 1 295 ? -12.649 9.120 15.716 1.00 93.38 295 TYR A C 1
ATOM 2288 O O . TYR A 1 295 ? -13.468 8.709 16.537 1.00 93.38 295 TYR A O 1
ATOM 2296 N N . LYS A 1 296 ? -11.413 9.524 16.061 1.00 92.00 296 LYS A N 1
ATOM 2297 C CA . LYS A 1 296 ? -10.934 9.560 17.458 1.00 92.00 296 LYS A CA 1
ATOM 2298 C C . LYS A 1 296 ? -11.870 10.385 18.345 1.00 92.00 296 LYS A C 1
ATOM 2300 O O . LYS A 1 296 ? -12.368 9.869 19.342 1.00 92.00 296 LYS A O 1
ATOM 2305 N N . ASN A 1 297 ? -12.162 11.625 17.950 1.00 92.25 297 ASN A N 1
ATOM 2306 C CA . ASN A 1 297 ? -13.011 12.531 18.732 1.00 92.25 297 ASN A CA 1
ATOM 2307 C C . ASN A 1 297 ? -14.423 11.960 18.943 1.00 92.25 297 ASN A C 1
ATOM 2309 O O . ASN A 1 297 ? -14.984 12.045 20.032 1.00 92.25 297 ASN A O 1
ATOM 2313 N N . GLU A 1 298 ? -15.009 11.358 17.908 1.00 92.12 298 GLU A N 1
ATOM 2314 C CA . GLU A 1 298 ? -16.334 10.741 18.003 1.00 92.12 298 GLU A CA 1
ATOM 2315 C C . GLU A 1 298 ? -16.327 9.466 18.859 1.00 92.12 298 GLU A C 1
ATOM 2317 O O . GLU A 1 298 ? -17.259 9.233 19.632 1.00 92.12 298 GLU A O 1
ATOM 2322 N N . ARG A 1 299 ? -15.266 8.655 18.783 1.00 90.88 299 ARG A N 1
ATOM 2323 C CA . ARG A 1 299 ? -15.070 7.508 19.678 1.00 90.88 299 ARG A CA 1
ATOM 2324 C C . ARG A 1 299 ? -14.959 7.949 21.135 1.00 90.88 299 ARG A C 1
ATOM 2326 O O . ARG A 1 299 ? -15.558 7.304 21.992 1.00 90.88 299 ARG A O 1
ATOM 2333 N N . GLU A 1 300 ? -14.200 9.003 21.423 1.00 88.50 300 GLU A N 1
ATOM 2334 C CA . GLU A 1 300 ? -14.031 9.542 22.781 1.00 88.50 300 GLU A CA 1
ATOM 2335 C C . GLU A 1 300 ? -15.346 10.083 23.354 1.00 88.50 300 GLU A C 1
ATOM 2337 O O . GLU A 1 300 ? -15.585 9.978 24.553 1.00 88.50 300 GLU A O 1
ATOM 2342 N N . ARG A 1 301 ? -16.259 10.541 22.490 1.00 90.69 301 ARG A N 1
ATOM 2343 C CA . ARG A 1 301 ? -17.655 10.870 22.835 1.00 90.69 301 ARG A CA 1
ATOM 2344 C C . ARG A 1 301 ? -18.558 9.642 23.032 1.00 90.69 301 ARG A C 1
ATOM 2346 O O . ARG A 1 301 ? -19.756 9.793 23.245 1.00 90.69 301 ARG A O 1
ATOM 2353 N N . GLY A 1 302 ? -18.014 8.429 22.942 1.00 85.31 302 GLY A N 1
ATOM 2354 C CA . GLY A 1 302 ? -18.734 7.169 23.149 1.00 85.31 302 GLY A CA 1
ATOM 2355 C C . GLY A 1 302 ? -19.353 6.559 21.887 1.00 85.31 302 GLY A C 1
ATOM 2356 O O . GLY A 1 302 ? -20.030 5.533 21.976 1.00 85.31 302 GLY A O 1
ATOM 2357 N N . ASN A 1 303 ? -19.125 7.128 20.698 1.00 88.19 303 ASN A N 1
ATOM 2358 C CA . ASN A 1 303 ? -19.744 6.628 19.473 1.00 88.19 303 ASN A CA 1
ATOM 2359 C C . ASN A 1 303 ? -19.030 5.376 18.927 1.00 88.19 303 ASN A C 1
ATOM 2361 O O . ASN A 1 303 ? -18.021 5.455 18.221 1.00 88.19 303 ASN A O 1
ATOM 2365 N N . LYS A 1 304 ? -19.603 4.197 19.204 1.00 86.25 304 LYS A N 1
ATOM 2366 C CA . LYS A 1 304 ? -19.055 2.890 18.789 1.00 86.25 304 LYS A CA 1
ATOM 2367 C C . LYS A 1 304 ? -19.057 2.656 17.272 1.00 86.25 304 LYS A C 1
ATOM 2369 O O . LYS A 1 304 ? -18.342 1.777 16.791 1.00 86.25 304 LYS A O 1
ATOM 2374 N N . LYS A 1 305 ? -19.815 3.444 16.495 1.00 85.75 305 LYS A N 1
ATOM 2375 C CA . LYS A 1 305 ? -19.921 3.318 15.026 1.00 85.75 305 LYS A CA 1
ATOM 2376 C C . LYS A 1 305 ? -18.573 3.481 14.318 1.00 85.75 305 LYS A C 1
ATOM 2378 O O . LYS A 1 305 ? -18.381 2.936 13.233 1.00 85.75 305 LYS A O 1
ATOM 2383 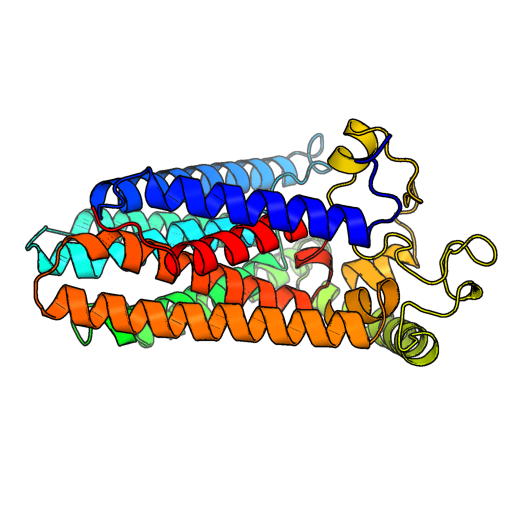N N . TYR A 1 306 ? -17.647 4.226 14.917 1.00 89.88 306 TYR A N 1
ATOM 2384 C CA . TYR A 1 306 ? -16.368 4.554 14.292 1.00 89.88 306 TYR A CA 1
ATOM 2385 C C . TYR A 1 306 ? -15.248 3.563 14.594 1.00 89.88 306 TYR A C 1
ATOM 2387 O O . TYR A 1 306 ? -14.205 3.654 13.965 1.00 89.88 306 TYR A O 1
ATOM 2395 N N . TYR A 1 307 ? -15.457 2.581 15.472 1.00 91.31 307 TYR A N 1
ATOM 2396 C CA . TYR A 1 307 ? -14.390 1.674 15.907 1.00 91.31 307 TYR A CA 1
ATOM 2397 C C . TYR A 1 307 ? -13.764 0.878 14.753 1.00 91.31 307 TYR A C 1
ATOM 2399 O O . TYR A 1 307 ? -12.552 0.903 14.561 1.00 91.31 307 TYR A O 1
ATOM 2407 N N . GLY A 1 308 ? -14.581 0.205 13.937 1.00 92.44 308 GLY A N 1
ATOM 2408 C CA . GLY A 1 308 ? -14.061 -0.526 12.777 1.00 92.44 308 GLY A CA 1
ATOM 2409 C C . GLY A 1 308 ? -13.518 0.412 11.696 1.00 92.44 308 GLY A C 1
ATOM 2410 O O . GLY A 1 308 ? -12.489 0.129 11.088 1.00 92.44 308 GLY A O 1
ATOM 2411 N N . ARG A 1 309 ? -14.169 1.565 11.492 1.00 93.25 309 ARG A N 1
ATOM 2412 C CA . ARG A 1 309 ? -13.747 2.566 10.499 1.00 93.25 309 ARG A CA 1
ATOM 2413 C C . ARG A 1 309 ? -12.390 3.191 10.833 1.00 93.25 309 ARG A C 1
ATOM 2415 O O . ARG A 1 309 ? -11.591 3.379 9.927 1.00 93.25 309 ARG A O 1
ATOM 2422 N N . GLU A 1 310 ? -12.128 3.487 12.104 1.00 94.75 310 GLU A N 1
ATOM 2423 C CA . GLU A 1 310 ? -10.843 4.003 12.595 1.00 94.75 310 GLU A CA 1
ATOM 2424 C C . GLU A 1 310 ? -9.719 2.991 12.350 1.00 94.75 310 GLU A C 1
ATOM 2426 O O . GLU A 1 310 ? -8.672 3.357 11.813 1.00 94.75 310 GLU A O 1
ATOM 2431 N N . ALA A 1 311 ? -9.953 1.711 12.660 1.00 95.62 311 ALA A N 1
ATOM 2432 C CA . ALA A 1 311 ? -8.966 0.654 12.450 1.00 95.62 311 ALA A CA 1
ATOM 2433 C C . ALA A 1 311 ? -8.636 0.444 10.962 1.00 95.62 311 ALA A C 1
ATOM 2435 O O . ALA A 1 311 ? -7.461 0.445 10.591 1.00 95.62 311 ALA A O 1
ATOM 2436 N N . LEU A 1 312 ? -9.661 0.330 10.106 1.00 96.75 312 LEU A N 1
ATOM 2437 C CA . LEU A 1 312 ? -9.484 0.145 8.661 1.00 96.75 312 LEU A CA 1
ATOM 2438 C C . LEU A 1 312 ? -8.767 1.335 8.012 1.00 96.75 312 LEU A C 1
ATOM 2440 O O . LEU A 1 312 ? -7.853 1.145 7.208 1.00 96.75 312 LEU A O 1
ATOM 2444 N N . LEU A 1 313 ? -9.145 2.563 8.381 1.00 96.75 313 LEU A N 1
ATOM 2445 C CA . LEU A 1 313 ? -8.508 3.774 7.867 1.00 96.75 313 LEU A CA 1
ATOM 2446 C C . LEU A 1 313 ? -7.036 3.856 8.292 1.00 96.75 313 LEU A C 1
ATOM 2448 O O . LEU A 1 313 ? -6.192 4.245 7.489 1.00 96.75 313 LEU A O 1
ATOM 2452 N N . THR A 1 314 ? -6.714 3.442 9.522 1.00 96.75 314 THR A N 1
ATOM 2453 C CA . THR A 1 314 ? -5.329 3.405 10.019 1.00 96.75 314 THR A CA 1
ATOM 2454 C C . THR A 1 314 ? -4.461 2.457 9.193 1.00 96.75 314 THR A C 1
ATOM 2456 O O . THR A 1 314 ? -3.376 2.846 8.759 1.00 96.75 314 THR A O 1
ATOM 2459 N N . GLY A 1 315 ? -4.936 1.234 8.933 1.00 96.94 315 GLY A N 1
ATOM 2460 C CA . GLY A 1 315 ? -4.203 0.282 8.094 1.00 96.94 315 GLY A CA 1
ATOM 2461 C C . GLY A 1 315 ? -4.098 0.725 6.636 1.00 96.94 315 GLY A C 1
ATOM 2462 O O . GLY A 1 315 ? -3.028 0.609 6.042 1.00 96.94 315 GLY A O 1
ATOM 2463 N N . SER A 1 316 ? -5.166 1.310 6.086 1.00 97.19 316 SER A N 1
ATOM 2464 C CA . SER A 1 316 ? -5.181 1.840 4.714 1.00 97.19 316 SER A CA 1
ATOM 2465 C C . SER A 1 316 ? -4.178 2.980 4.535 1.00 97.19 316 SER A C 1
ATOM 2467 O O . SER A 1 316 ? -3.402 2.965 3.585 1.00 97.19 316 SER A O 1
ATOM 2469 N N . LEU A 1 317 ? -4.125 3.926 5.481 1.00 97.62 317 LEU A N 1
ATOM 2470 C CA . LEU A 1 317 ? -3.135 5.008 5.484 1.00 97.62 317 LEU A CA 1
ATOM 2471 C C . LEU A 1 317 ? -1.706 4.479 5.600 1.00 97.62 317 LEU A C 1
ATOM 2473 O O . LEU A 1 317 ? -0.832 4.939 4.874 1.00 97.62 317 LEU A O 1
ATOM 2477 N N . ALA A 1 318 ? -1.461 3.511 6.485 1.00 97.19 318 ALA A N 1
ATOM 2478 C CA . ALA A 1 318 ? -0.127 2.946 6.672 1.00 97.19 318 ALA A CA 1
ATOM 2479 C C . ALA A 1 318 ? 0.378 2.259 5.396 1.00 97.19 318 ALA A C 1
ATOM 2481 O O . ALA A 1 318 ? 1.505 2.505 4.967 1.00 97.19 318 ALA A O 1
ATOM 2482 N N . ALA A 1 319 ? -0.477 1.451 4.766 1.00 96.19 319 ALA A N 1
ATOM 2483 C CA . ALA A 1 319 ? -0.182 0.788 3.502 1.00 96.19 319 ALA A CA 1
ATOM 2484 C C . ALA A 1 319 ? 0.045 1.793 2.365 1.00 96.19 319 ALA A C 1
ATOM 2486 O O . ALA A 1 319 ? 1.035 1.688 1.644 1.00 96.19 319 ALA A O 1
ATOM 2487 N N . PHE A 1 320 ? -0.829 2.797 2.239 1.00 96.06 320 PHE A N 1
ATOM 2488 C CA . PHE A 1 320 ? -0.728 3.817 1.196 1.00 96.06 320 PHE A CA 1
ATOM 2489 C C . PHE A 1 320 ? 0.541 4.661 1.340 1.00 96.06 320 PHE A C 1
ATOM 2491 O O . PHE A 1 320 ? 1.238 4.884 0.354 1.00 96.06 320 PHE A O 1
ATOM 2498 N N . ILE A 1 321 ? 0.887 5.092 2.558 1.00 95.12 321 ILE A N 1
ATOM 2499 C CA . ILE A 1 321 ? 2.113 5.859 2.827 1.00 95.12 321 ILE A CA 1
ATOM 2500 C C . ILE A 1 321 ? 3.349 5.015 2.504 1.00 95.12 321 ILE A C 1
ATOM 2502 O O . ILE A 1 321 ? 4.241 5.495 1.810 1.00 95.12 321 ILE A O 1
ATOM 2506 N N . ALA A 1 322 ? 3.398 3.758 2.954 1.00 93.25 322 ALA A N 1
ATOM 2507 C CA . ALA A 1 322 ? 4.533 2.877 2.688 1.00 93.25 322 ALA A CA 1
ATOM 2508 C C . ALA A 1 322 ? 4.731 2.625 1.188 1.00 93.25 322 ALA A C 1
ATOM 2510 O O . ALA A 1 322 ? 5.848 2.758 0.686 1.00 93.25 322 ALA A O 1
ATOM 2511 N N . GLN A 1 323 ? 3.645 2.326 0.467 1.00 91.56 323 GLN A N 1
ATOM 2512 C CA . GLN A 1 323 ? 3.692 2.126 -0.978 1.00 91.56 323 GLN A CA 1
ATOM 2513 C C . GLN A 1 323 ? 4.050 3.420 -1.722 1.00 91.56 323 GLN A C 1
ATOM 2515 O O . GLN A 1 323 ? 4.814 3.373 -2.677 1.00 91.56 323 GLN A O 1
ATOM 2520 N N . THR A 1 324 ? 3.562 4.577 -1.264 1.00 91.19 324 THR A N 1
ATOM 2521 C CA . THR A 1 324 ? 3.926 5.887 -1.830 1.00 91.19 324 THR A CA 1
ATOM 2522 C C . THR A 1 324 ? 5.423 6.142 -1.696 1.00 91.19 324 THR A C 1
ATOM 2524 O O . THR A 1 324 ? 6.072 6.504 -2.673 1.00 91.19 324 THR A O 1
ATOM 2527 N N . VAL A 1 325 ? 5.980 5.950 -0.495 1.00 88.88 325 VAL A N 1
ATOM 2528 C CA . VAL A 1 325 ? 7.399 6.212 -0.228 1.00 88.88 325 VAL A CA 1
ATOM 2529 C C . VAL A 1 325 ? 8.284 5.279 -1.051 1.00 88.88 325 VAL A C 1
ATOM 2531 O O . VAL A 1 325 ? 9.175 5.757 -1.748 1.00 88.88 325 VAL A O 1
ATOM 2534 N N . LEU A 1 326 ? 8.021 3.967 -1.020 1.00 85.38 326 LEU A N 1
ATOM 2535 C CA . LEU A 1 326 ? 8.818 3.008 -1.787 1.00 85.38 326 LEU A CA 1
ATOM 2536 C C . LEU A 1 326 ? 8.639 3.221 -3.300 1.00 85.38 326 LEU A C 1
ATOM 2538 O O . LEU A 1 326 ? 9.624 3.306 -4.026 1.00 85.38 326 LEU A O 1
ATOM 2542 N N . GLY A 1 327 ? 7.400 3.374 -3.760 1.00 81.69 327 GLY A N 1
ATOM 2543 C CA . GLY A 1 327 ? 7.034 3.511 -5.168 1.00 81.69 327 GLY A CA 1
ATOM 2544 C C . GLY A 1 327 ? 7.585 4.735 -5.848 1.00 81.69 327 GLY A C 1
ATOM 2545 O O . GLY A 1 327 ? 8.246 4.631 -6.878 1.00 81.69 327 GLY A O 1
ATOM 2546 N N . LEU A 1 328 ? 7.323 5.902 -5.273 1.00 83.00 328 LEU A N 1
ATOM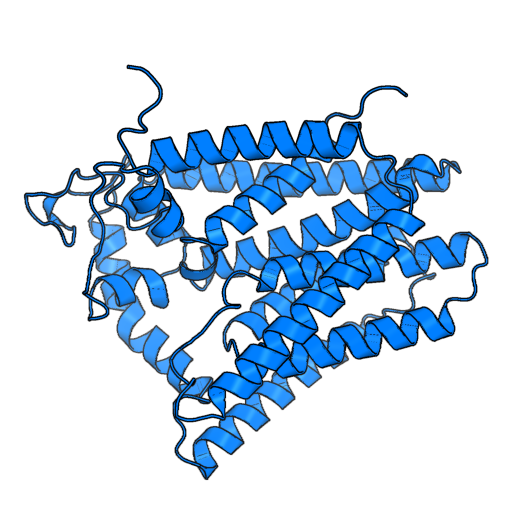 2547 C CA . LEU A 1 328 ? 7.712 7.153 -5.902 1.00 83.00 328 LEU A CA 1
ATOM 2548 C C . LEU A 1 328 ? 9.200 7.445 -5.755 1.00 83.00 328 LEU A C 1
ATOM 2550 O O . LEU A 1 328 ? 9.792 7.976 -6.692 1.00 83.00 328 LEU A O 1
ATOM 2554 N N . PHE A 1 329 ? 9.806 7.109 -4.616 1.00 80.50 329 PHE A N 1
ATOM 2555 C CA . PHE A 1 329 ? 11.147 7.598 -4.290 1.00 80.50 329 PHE A CA 1
ATOM 2556 C C . PHE A 1 329 ? 12.242 6.537 -4.353 1.00 80.50 329 PHE A C 1
ATOM 2558 O O . PHE A 1 329 ? 13.412 6.909 -4.384 1.00 80.50 329 PHE A O 1
ATOM 2565 N N . ILE A 1 330 ? 11.901 5.246 -4.389 1.00 74.12 330 ILE A N 1
ATOM 2566 C CA . ILE A 1 330 ? 12.902 4.173 -4.335 1.00 74.12 330 ILE A CA 1
ATOM 2567 C C . ILE A 1 330 ? 12.816 3.272 -5.574 1.00 74.12 330 ILE A C 1
ATOM 2569 O O . ILE A 1 330 ? 13.814 3.137 -6.276 1.00 74.12 330 ILE A O 1
ATOM 2573 N N . ILE A 1 331 ? 11.656 2.664 -5.865 1.00 72.69 331 ILE A N 1
ATOM 2574 C CA . ILE A 1 331 ? 11.504 1.663 -6.939 1.00 72.69 331 ILE A CA 1
ATOM 2575 C C . ILE A 1 331 ? 10.142 1.787 -7.642 1.00 72.69 331 ILE A C 1
ATOM 2577 O O . ILE A 1 331 ? 9.107 1.417 -7.073 1.00 72.69 331 ILE A O 1
ATOM 2581 N N . THR A 1 332 ? 10.157 2.188 -8.921 1.00 66.56 332 THR A N 1
ATOM 2582 C CA . THR A 1 332 ? 8.955 2.349 -9.771 1.00 66.56 332 THR A CA 1
ATOM 2583 C C . THR A 1 332 ? 8.091 1.087 -9.858 1.00 66.56 332 THR A C 1
ATOM 2585 O O . THR A 1 332 ? 6.864 1.187 -9.844 1.00 66.56 332 THR A O 1
ATOM 2588 N N . ARG A 1 333 ? 8.687 -0.117 -9.863 1.00 70.50 333 ARG A N 1
ATOM 2589 C CA . ARG A 1 333 ? 7.950 -1.401 -9.881 1.00 70.50 333 ARG A CA 1
ATOM 2590 C C . ARG A 1 333 ? 6.854 -1.490 -8.813 1.00 70.50 333 ARG A C 1
ATOM 2592 O O . ARG A 1 333 ? 5.839 -2.147 -9.026 1.00 70.50 333 ARG A O 1
ATOM 2599 N N . THR A 1 334 ? 7.020 -0.815 -7.676 1.00 61.22 334 THR A N 1
ATOM 2600 C CA . THR A 1 334 ? 6.046 -0.864 -6.572 1.00 61.22 334 THR A CA 1
ATOM 2601 C C . THR A 1 334 ? 4.829 0.056 -6.755 1.00 61.22 334 THR A C 1
ATOM 2603 O O . THR A 1 334 ? 3.917 0.046 -5.927 1.00 61.22 334 THR A O 1
ATOM 2606 N N . ILE A 1 335 ? 4.752 0.774 -7.880 1.00 70.19 335 ILE A N 1
ATOM 2607 C CA . ILE A 1 335 ? 3.580 1.539 -8.343 1.00 70.19 335 ILE A CA 1
ATOM 2608 C C . ILE A 1 335 ? 3.216 1.235 -9.806 1.00 70.19 335 ILE A C 1
ATOM 2610 O O . ILE A 1 335 ? 2.439 1.976 -10.394 1.00 70.19 335 ILE A O 1
ATOM 2614 N N . ASN A 1 336 ? 3.742 0.158 -10.399 1.00 76.12 336 ASN A N 1
ATOM 2615 C CA . ASN A 1 336 ? 3.476 -0.213 -11.793 1.00 76.12 336 ASN A CA 1
ATOM 2616 C C . ASN A 1 336 ? 2.731 -1.558 -11.897 1.00 76.12 336 ASN A C 1
ATOM 2618 O O . ASN A 1 336 ? 2.785 -2.394 -10.988 1.00 76.12 336 ASN A O 1
ATOM 2622 N N . GLY A 1 337 ? 2.000 -1.778 -12.991 1.00 81.00 337 GLY A N 1
ATOM 2623 C CA . GLY A 1 337 ? 1.269 -3.016 -13.257 1.00 81.00 337 GLY A CA 1
ATOM 2624 C C . GLY A 1 337 ? 0.265 -3.361 -12.154 1.00 81.00 337 GLY A C 1
ATOM 2625 O O . GLY A 1 337 ? -0.617 -2.576 -11.809 1.00 81.00 337 GLY A O 1
ATOM 2626 N N . SER A 1 338 ? 0.392 -4.549 -11.558 1.00 80.44 338 SER A N 1
ATOM 2627 C CA . SER A 1 338 ? -0.483 -4.990 -10.458 1.00 80.44 338 SER A CA 1
ATOM 2628 C C . SER A 1 338 ? -0.339 -4.143 -9.198 1.00 80.44 338 SER A C 1
ATOM 2630 O O . SER A 1 338 ? -1.310 -3.984 -8.461 1.00 80.44 338 SER A O 1
ATOM 2632 N N . ALA A 1 339 ? 0.834 -3.551 -8.964 1.00 82.62 339 ALA A N 1
ATOM 2633 C CA . ALA A 1 339 ? 1.030 -2.665 -7.826 1.00 82.62 339 ALA A CA 1
ATOM 2634 C C . ALA A 1 339 ? 0.260 -1.342 -7.993 1.00 82.62 339 ALA A C 1
ATOM 2636 O O . ALA A 1 339 ? -0.242 -0.815 -6.999 1.00 82.62 339 ALA A O 1
ATOM 2637 N N . MET A 1 340 ? 0.079 -0.857 -9.231 1.00 88.00 340 MET A N 1
ATOM 2638 C CA . MET A 1 340 ? -0.765 0.310 -9.531 1.00 88.00 340 MET A CA 1
ATOM 2639 C C . MET A 1 340 ? -2.219 0.065 -9.111 1.00 88.00 340 MET A C 1
ATOM 2641 O O . MET A 1 340 ? -2.835 0.918 -8.477 1.00 88.00 340 MET A O 1
ATOM 2645 N N . VAL A 1 341 ? -2.761 -1.126 -9.395 1.00 90.25 341 VAL A N 1
ATOM 2646 C CA . VAL A 1 341 ? -4.129 -1.491 -8.986 1.00 90.25 341 VAL A CA 1
ATOM 2647 C C . VAL A 1 341 ? -4.260 -1.450 -7.466 1.00 90.25 341 VAL A C 1
ATOM 2649 O O . VAL A 1 341 ? -5.171 -0.807 -6.948 1.00 90.25 341 VAL A O 1
ATOM 2652 N N . THR A 1 342 ? -3.321 -2.065 -6.739 1.00 90.38 342 THR A N 1
ATOM 2653 C CA . THR A 1 342 ? -3.286 -2.001 -5.270 1.00 90.38 342 THR A CA 1
ATOM 2654 C C . THR A 1 342 ? -3.216 -0.555 -4.772 1.00 90.38 342 THR A C 1
ATOM 2656 O O . THR A 1 342 ? -3.942 -0.186 -3.850 1.00 90.38 342 THR A O 1
ATOM 2659 N N . TYR A 1 343 ? -2.396 0.283 -5.408 1.00 91.06 343 TYR A N 1
ATOM 2660 C CA . TYR A 1 343 ? -2.223 1.683 -5.029 1.00 91.06 343 TYR A CA 1
ATOM 2661 C C . TYR A 1 343 ? -3.518 2.489 -5.183 1.00 91.06 343 TYR A C 1
ATOM 2663 O O . TYR A 1 343 ? -3.927 3.211 -4.269 1.00 91.06 343 TYR A O 1
ATOM 2671 N N . ILE A 1 344 ? -4.211 2.297 -6.309 1.00 94.56 344 ILE A N 1
ATOM 2672 C CA . ILE A 1 344 ? -5.521 2.891 -6.589 1.00 94.56 344 ILE A CA 1
ATOM 2673 C C . ILE A 1 344 ? -6.560 2.407 -5.571 1.00 94.56 344 ILE A C 1
ATOM 2675 O O . ILE A 1 344 ? -7.317 3.223 -5.046 1.00 94.56 344 ILE A O 1
ATOM 2679 N N . VAL A 1 345 ? -6.589 1.108 -5.252 1.00 95.06 345 VAL A N 1
ATOM 2680 C CA . VAL A 1 345 ? -7.508 0.537 -4.251 1.00 95.06 345 VAL A CA 1
ATOM 2681 C C . VAL A 1 345 ? -7.271 1.143 -2.867 1.00 95.06 345 VAL A C 1
ATOM 2683 O O . VAL A 1 345 ? -8.235 1.493 -2.187 1.00 95.06 345 VAL A O 1
ATOM 2686 N N . LEU A 1 346 ? -6.016 1.313 -2.446 1.00 95.44 346 LEU A N 1
ATOM 2687 C CA . LEU A 1 346 ? -5.680 1.936 -1.161 1.00 95.44 346 LEU A CA 1
ATOM 2688 C C . LEU A 1 346 ? -6.077 3.417 -1.116 1.00 95.44 346 LEU A C 1
ATOM 2690 O O . LEU A 1 346 ? -6.678 3.856 -0.133 1.00 95.44 346 LEU A O 1
ATOM 2694 N N . SER A 1 347 ? -5.807 4.169 -2.189 1.00 96.31 347 SER A N 1
ATOM 2695 C CA . SER A 1 347 ? -6.289 5.549 -2.349 1.00 96.31 347 SER A CA 1
ATOM 2696 C C . SER A 1 347 ? -7.814 5.612 -2.226 1.00 96.31 347 SER A C 1
ATOM 2698 O O . SER A 1 347 ? -8.354 6.383 -1.430 1.00 96.31 347 SER A O 1
ATOM 2700 N N . ALA A 1 348 ? -8.516 4.747 -2.960 1.00 96.25 348 ALA A N 1
ATOM 2701 C C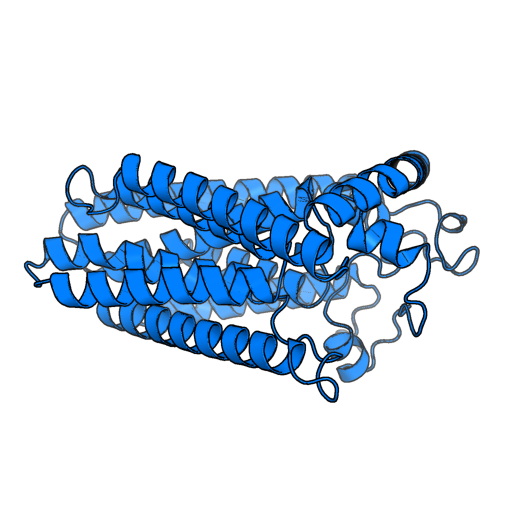A . ALA A 1 348 ? -9.970 4.669 -2.964 1.00 96.25 348 ALA A CA 1
ATOM 2702 C C . ALA A 1 348 ? -10.546 4.301 -1.592 1.00 96.25 348 ALA A C 1
ATOM 2704 O O . ALA A 1 348 ? -11.527 4.906 -1.167 1.00 96.25 348 ALA A O 1
ATOM 2705 N N . LEU A 1 349 ? -9.925 3.357 -0.875 1.00 95.31 349 LEU A N 1
ATOM 2706 C CA . LEU A 1 349 ? -10.301 2.985 0.490 1.00 95.31 349 LEU A CA 1
ATOM 2707 C C . LEU A 1 349 ? -10.272 4.188 1.427 1.00 95.31 349 LEU A C 1
ATOM 2709 O O . LEU A 1 349 ? -11.249 4.433 2.128 1.00 95.31 349 LEU A O 1
ATOM 2713 N N . ILE A 1 350 ? -9.181 4.959 1.413 1.00 96.62 350 ILE A N 1
ATOM 2714 C CA . ILE A 1 350 ? -9.030 6.155 2.252 1.00 96.62 350 ILE A CA 1
ATOM 2715 C C . ILE A 1 350 ? -10.087 7.197 1.880 1.00 96.62 350 ILE A C 1
ATOM 2717 O O . ILE A 1 350 ? -10.800 7.701 2.751 1.00 96.62 350 ILE A O 1
ATOM 2721 N N . MET A 1 351 ? -10.231 7.491 0.586 1.00 96.31 351 MET A N 1
ATOM 2722 C CA . MET A 1 351 ? -11.164 8.509 0.103 1.00 96.31 351 MET A CA 1
ATOM 2723 C C . MET A 1 351 ? -12.626 8.129 0.334 1.00 96.31 351 MET A C 1
ATOM 2725 O O . MET A 1 351 ? -13.439 9.002 0.634 1.00 96.31 351 MET A O 1
ATOM 2729 N N . ALA A 1 352 ? -12.974 6.844 0.302 1.00 93.38 352 ALA A N 1
ATOM 2730 C CA . ALA A 1 352 ? -14.321 6.359 0.589 1.00 93.38 352 ALA A CA 1
ATOM 2731 C C . ALA A 1 352 ? -14.801 6.708 2.013 1.00 93.38 352 ALA A C 1
ATOM 2733 O O . ALA A 1 352 ? -16.004 6.792 2.257 1.00 93.38 352 ALA A O 1
ATOM 2734 N N . HIS A 1 353 ? -13.894 6.992 2.955 1.00 91.50 353 HIS A N 1
ATOM 2735 C CA . HIS A 1 353 ? -14.262 7.461 4.293 1.00 91.50 353 HIS A CA 1
ATOM 2736 C C . HIS A 1 353 ? -14.773 8.914 4.341 1.00 91.50 353 HIS A C 1
ATOM 2738 O O . HIS A 1 353 ? -15.336 9.314 5.366 1.00 91.50 353 HIS A O 1
ATOM 2744 N N . THR A 1 354 ? -14.599 9.699 3.270 1.00 89.69 354 THR A N 1
ATOM 2745 C CA . THR A 1 354 ? -15.091 11.089 3.178 1.00 89.69 354 THR A CA 1
ATOM 2746 C C . THR A 1 354 ? -16.614 11.156 3.092 1.00 89.69 354 THR A C 1
ATOM 2748 O O . THR A 1 354 ? -17.234 12.035 3.692 1.00 89.69 354 THR A O 1
ATOM 2751 N N . VAL A 1 355 ? -17.225 10.197 2.394 1.00 82.00 355 VAL A N 1
ATOM 2752 C CA . VAL A 1 355 ? -18.667 10.134 2.163 1.00 82.00 355 VAL A CA 1
ATOM 2753 C C . VAL A 1 355 ? -19.253 9.051 3.052 1.00 82.00 355 VAL A C 1
ATOM 2755 O O . VAL A 1 355 ? -19.166 7.861 2.758 1.00 82.00 355 VAL A O 1
ATOM 2758 N N . THR A 1 356 ? -19.869 9.469 4.155 1.00 69.50 356 THR A N 1
ATOM 2759 C CA . THR A 1 356 ? -20.651 8.577 5.013 1.00 69.50 356 THR A CA 1
ATOM 2760 C C . THR A 1 356 ? -22.122 8.934 4.903 1.00 69.50 356 THR A C 1
ATOM 2762 O O . THR A 1 356 ? -22.518 10.029 5.311 1.00 69.50 356 THR A O 1
ATOM 2765 N N . THR A 1 357 ? -22.948 8.019 4.404 1.00 61.97 357 THR A N 1
ATOM 2766 C CA . THR A 1 357 ? -24.402 8.209 4.432 1.00 61.97 357 THR A CA 1
ATOM 2767 C C . THR A 1 357 ? -24.880 8.281 5.885 1.00 61.97 357 THR A C 1
ATOM 2769 O O . THR A 1 357 ? -24.482 7.445 6.710 1.00 61.97 357 THR A O 1
ATOM 2772 N N . LYS A 1 358 ? -25.735 9.260 6.218 1.00 55.41 358 LYS A N 1
ATOM 2773 C CA . LYS A 1 358 ? -26.478 9.232 7.486 1.00 55.41 358 LYS A CA 1
ATOM 2774 C C . LYS A 1 358 ? -27.292 7.933 7.496 1.00 55.41 358 LYS A C 1
ATOM 2776 O O . LYS A 1 358 ? -28.129 7.730 6.626 1.00 55.41 358 LYS A O 1
ATOM 2781 N N . ARG A 1 359 ? -26.951 7.047 8.427 1.00 49.78 359 ARG A N 1
ATOM 2782 C CA . ARG A 1 359 ? -27.728 5.864 8.792 1.00 49.78 359 ARG A CA 1
ATOM 2783 C C . ARG A 1 359 ? -28.249 6.114 10.179 1.00 49.78 359 ARG A C 1
ATOM 2785 O O . ARG A 1 359 ? -27.375 6.508 10.999 1.00 49.78 359 ARG A O 1
#

pLDDT: mean 81.94, std 13.2, range [32.81, 97.62]